Protein AF-A0A662HVB4-F1 (afdb_monomer)

pLDDT: mean 95.15, std 4.03, range [51.31, 98.75]

Radius of gyration: 21.38 Å; Cα contacts (8 Å, |Δi|>4): 394; chains: 1; bounding box: 49×46×60 Å

Nearest PDB structures (foldseek):
  6vw7-assembly1_B  TM=9.008E-01  e=6.255E-13  Cupriavidus necator
  7p5h-assembly1_b  TM=8.792E-01  e=2.943E-13  Thermotoga maritima MSB8
  6tga-assembly1_F  TM=9.123E-01  e=9.388E-13  Rhodobacter capsulatus
  7p92-assembly1_B  TM=8.777E-01  e=4.241E-12  Thermotoga maritima MSB8
  8bew-assembly1_B  TM=8.011E-01  e=2.943E-13  Thermoanaerobacter kivui

Structure (mmCIF, N/CA/C/O backbone):
data_AF-A0A662HVB4-F1
#
_entry.id   AF-A0A662HVB4-F1
#
loop_
_atom_site.group_PDB
_atom_site.id
_atom_site.type_symbol
_atom_site.label_atom_id
_atom_site.label_alt_id
_atom_site.label_comp_id
_atom_site.label_asym_id
_atom_site.label_entity_id
_atom_site.label_seq_id
_atom_site.pdbx_PDB_ins_code
_atom_site.Cartn_x
_atom_site.Cartn_y
_atom_site.Cartn_z
_atom_site.occupancy
_atom_site.B_iso_or_equiv
_atom_site.auth_seq_id
_atom_site.auth_comp_id
_atom_site.auth_asym_id
_atom_site.auth_atom_id
_atom_site.pdbx_PDB_model_num
ATOM 1 N N . MET A 1 1 ? -1.616 25.040 0.954 1.00 51.31 1 MET A N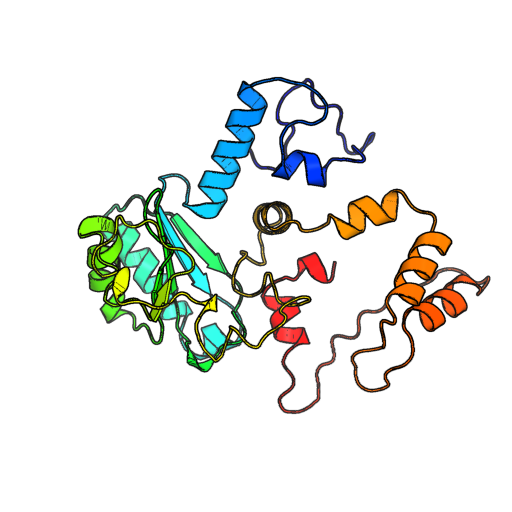 1
ATOM 2 C CA . MET A 1 1 ? -1.283 23.634 0.641 1.00 51.31 1 MET A CA 1
ATOM 3 C C . MET A 1 1 ? -0.470 23.092 1.800 1.00 51.31 1 MET A C 1
ATOM 5 O O . MET A 1 1 ? 0.424 23.795 2.259 1.00 51.31 1 MET A O 1
ATOM 9 N N . SER A 1 2 ? -0.828 21.926 2.333 1.00 83.88 2 SER A N 1
ATOM 10 C CA . SER A 1 2 ? -0.021 21.237 3.346 1.00 83.88 2 SER A CA 1
ATOM 11 C C . SER A 1 2 ? 1.260 20.700 2.705 1.00 83.88 2 SER A C 1
ATOM 13 O O . SER A 1 2 ? 1.209 20.220 1.578 1.00 83.88 2 SER A O 1
ATOM 15 N N . TRP A 1 3 ? 2.381 20.773 3.419 1.00 92.06 3 TRP A N 1
ATOM 16 C CA . TRP A 1 3 ? 3.655 20.183 3.000 1.00 92.06 3 TRP A CA 1
ATOM 17 C C . TRP A 1 3 ? 3.528 18.665 2.784 1.00 92.06 3 TRP A C 1
ATOM 19 O O . TRP A 1 3 ? 2.859 17.983 3.563 1.00 92.06 3 TRP A O 1
ATOM 29 N N . THR A 1 4 ? 4.191 18.141 1.755 1.00 93.12 4 THR A N 1
ATOM 30 C CA . THR A 1 4 ? 4.202 16.724 1.362 1.00 93.12 4 THR A CA 1
ATOM 31 C C . THR A 1 4 ? 5.621 16.158 1.370 1.00 93.12 4 THR A C 1
ATOM 33 O O . THR A 1 4 ? 6.606 16.896 1.313 1.00 93.12 4 THR A O 1
ATOM 36 N N . LEU A 1 5 ? 5.760 14.828 1.347 1.00 92.69 5 LEU A N 1
ATOM 37 C CA . LEU A 1 5 ? 7.072 14.188 1.170 1.00 92.69 5 LEU A CA 1
ATOM 38 C C . LEU A 1 5 ? 7.768 14.577 -0.145 1.00 92.69 5 LEU A C 1
ATOM 40 O O . LEU A 1 5 ? 8.994 14.450 -0.242 1.00 92.69 5 LEU A O 1
ATOM 44 N N . LEU A 1 6 ? 7.013 15.049 -1.141 1.00 91.19 6 LEU A N 1
ATOM 45 C CA . LEU A 1 6 ? 7.549 15.437 -2.442 1.00 91.19 6 LEU A CA 1
ATOM 46 C C . LEU A 1 6 ? 8.272 16.788 -2.388 1.00 91.19 6 LEU A C 1
ATOM 48 O O . LEU A 1 6 ? 9.242 17.007 -3.125 1.00 91.19 6 LEU A O 1
ATOM 52 N N . ASP A 1 7 ? 7.854 17.652 -1.465 1.00 92.12 7 ASP A N 1
ATOM 53 C CA . ASP A 1 7 ? 8.353 19.010 -1.317 1.00 92.12 7 ASP A CA 1
ATOM 54 C C . ASP A 1 7 ? 9.786 19.055 -0.773 1.00 92.12 7 ASP A C 1
ATOM 56 O O . ASP A 1 7 ? 10.320 18.128 -0.144 1.00 92.12 7 ASP A O 1
ATOM 60 N N . LYS A 1 8 ? 10.466 20.182 -0.988 1.00 92.75 8 LYS A N 1
ATOM 61 C CA . LYS A 1 8 ? 11.697 20.478 -0.247 1.00 92.75 8 LYS A CA 1
ATOM 62 C C . LYS A 1 8 ? 11.369 20.549 1.242 1.00 92.75 8 LYS A C 1
ATOM 64 O O . LYS A 1 8 ? 10.388 21.167 1.637 1.00 92.75 8 LYS A O 1
ATOM 69 N N . CYS A 1 9 ? 12.203 19.944 2.086 1.00 91.69 9 CYS A N 1
ATOM 70 C CA . CYS A 1 9 ? 12.033 20.093 3.535 1.00 91.69 9 CYS A CA 1
ATOM 71 C C . CYS A 1 9 ? 12.438 21.493 4.027 1.00 91.69 9 CYS A C 1
ATOM 73 O O . CYS A 1 9 ? 11.903 21.958 5.025 1.00 91.69 9 CYS A O 1
ATOM 75 N N . CYS A 1 10 ? 13.373 22.155 3.334 1.00 92.94 10 CYS A N 1
ATOM 76 C CA . CYS A 1 10 ? 13.826 23.522 3.596 1.00 92.94 10 CYS A CA 1
ATOM 77 C C . CYS A 1 10 ? 14.665 24.047 2.414 1.00 92.94 10 CYS A C 1
ATOM 79 O O . CYS A 1 10 ? 14.939 23.315 1.458 1.00 92.94 10 CYS A O 1
ATOM 81 N N . GLU A 1 11 ? 15.139 25.290 2.508 1.00 92.81 11 GLU A N 1
ATOM 82 C CA . GLU A 1 11 ? 15.994 25.939 1.500 1.00 92.81 11 GLU A CA 1
ATOM 83 C C . GLU A 1 11 ? 17.353 25.248 1.300 1.00 92.81 11 GLU A C 1
ATOM 85 O O . GLU A 1 11 ? 17.906 25.282 0.205 1.00 92.81 11 GLU A O 1
ATOM 90 N N . LYS A 1 12 ? 17.863 24.537 2.317 1.00 92.62 12 LYS A N 1
ATOM 91 C CA . LYS A 1 12 ? 19.113 23.757 2.222 1.00 92.62 12 LYS A CA 1
ATOM 92 C C . LYS A 1 12 ? 18.971 22.511 1.336 1.00 92.62 12 LYS A C 1
ATOM 94 O O . LYS A 1 12 ? 19.956 21.828 1.066 1.00 92.62 12 LYS A O 1
ATOM 99 N N . CYS A 1 13 ? 17.753 22.153 0.924 1.00 91.88 13 CYS A N 1
ATOM 100 C CA . CYS A 1 13 ? 17.521 21.029 0.025 1.00 91.88 13 CYS A CA 1
ATOM 101 C C . CYS A 1 13 ? 17.924 21.397 -1.411 1.00 91.88 13 CYS A C 1
ATOM 103 O O . CYS A 1 13 ? 17.294 22.236 -2.061 1.00 91.88 13 CYS A O 1
ATOM 105 N N . THR A 1 14 ? 18.952 20.715 -1.916 1.00 89.56 14 THR A N 1
ATOM 106 C CA . THR A 1 14 ? 19.546 20.965 -3.239 1.00 89.56 14 THR A CA 1
ATOM 107 C C . THR A 1 14 ? 18.751 20.380 -4.406 1.00 89.56 14 THR A C 1
ATOM 109 O O . THR A 1 14 ? 19.028 20.723 -5.550 1.00 89.56 14 THR A O 1
ATOM 112 N N . HIS A 1 15 ? 17.766 19.517 -4.139 1.00 91.25 15 HIS A N 1
ATOM 113 C CA . HIS A 1 15 ? 16.950 18.897 -5.179 1.00 91.25 15 HIS A CA 1
ATOM 114 C C . HIS A 1 15 ? 16.135 19.938 -5.955 1.00 91.25 15 HIS A C 1
ATOM 116 O O . HIS A 1 15 ? 15.385 20.703 -5.359 1.00 91.25 15 HIS A O 1
ATOM 122 N N . SER A 1 16 ? 16.195 19.915 -7.276 1.00 90.38 16 SER A N 1
ATOM 123 C CA . SER A 1 16 ? 15.226 20.582 -8.149 1.00 90.38 16 SER A CA 1
ATOM 124 C C . SER A 1 16 ? 14.927 19.703 -9.361 1.00 90.38 16 SER A C 1
ATOM 126 O O . SER A 1 16 ? 15.520 18.634 -9.512 1.00 90.38 16 SER A O 1
ATOM 128 N N . LEU A 1 17 ? 14.003 20.139 -10.219 1.00 87.88 17 LEU A N 1
ATOM 129 C CA . LEU A 1 17 ? 13.772 19.481 -11.507 1.00 87.88 17 LEU A CA 1
ATOM 130 C C . LEU A 1 17 ? 15.003 19.599 -12.419 1.00 87.88 17 LEU A C 1
ATOM 132 O O . LEU A 1 17 ? 15.369 18.622 -13.062 1.00 87.88 17 LEU A O 1
ATOM 136 N N . ASP A 1 18 ? 15.684 20.748 -12.395 1.00 91.25 18 ASP A N 1
ATOM 137 C CA . ASP A 1 18 ? 16.915 20.976 -13.168 1.00 91.25 18 ASP A CA 1
ATOM 138 C C . ASP A 1 18 ? 18.140 20.264 -12.573 1.00 91.25 18 ASP A C 1
ATOM 140 O O . ASP A 1 18 ? 19.103 19.973 -13.277 1.00 91.25 18 ASP A O 1
ATOM 144 N N . ASN A 1 19 ? 18.114 19.980 -11.268 1.00 89.06 19 ASN A N 1
ATOM 145 C CA . ASN A 1 19 ? 19.179 19.296 -10.541 1.00 89.06 19 ASN A CA 1
ATOM 146 C C . ASN A 1 19 ? 18.588 18.208 -9.621 1.00 89.06 19 ASN A C 1
ATOM 148 O O . ASN A 1 19 ? 18.480 18.394 -8.397 1.00 89.06 19 ASN A O 1
ATOM 152 N N . PRO A 1 20 ? 18.133 17.076 -10.190 1.00 89.06 20 PRO A N 1
ATOM 153 C CA . PRO A 1 20 ? 17.490 16.022 -9.422 1.00 89.06 20 PRO A CA 1
ATOM 154 C C . PRO A 1 20 ? 18.484 15.367 -8.458 1.00 89.06 20 PRO A C 1
ATOM 156 O O . PRO A 1 20 ? 19.604 15.017 -8.822 1.00 89.06 20 PRO A O 1
ATOM 159 N N . CYS A 1 21 ? 18.073 15.176 -7.202 1.00 89.75 21 CYS A N 1
ATOM 160 C CA . CYS A 1 21 ? 18.945 14.581 -6.198 1.00 89.75 21 CYS A CA 1
ATOM 161 C C . CYS A 1 21 ? 19.007 13.059 -6.418 1.00 89.75 21 CYS A C 1
ATOM 163 O O . CYS A 1 21 ? 17.953 12.416 -6.429 1.00 89.75 21 CYS A O 1
ATOM 165 N N . PRO A 1 22 ? 20.205 12.455 -6.524 1.00 87.12 22 PRO A N 1
ATOM 166 C CA . PRO A 1 22 ? 20.346 11.015 -6.748 1.00 87.12 22 PRO A CA 1
ATOM 167 C C . PRO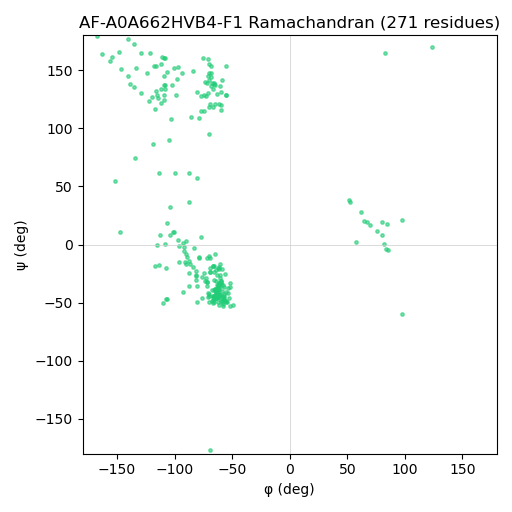 A 1 22 ? 19.807 10.166 -5.586 1.00 87.12 22 PRO A C 1
ATOM 169 O O . PRO A 1 22 ? 19.463 9.000 -5.782 1.00 87.12 22 PRO A O 1
ATOM 172 N N . ASP A 1 23 ? 19.707 10.749 -4.391 1.00 89.81 23 ASP A N 1
ATOM 173 C CA . ASP A 1 23 ? 19.216 10.094 -3.176 1.00 89.81 23 ASP A CA 1
ATOM 174 C C . ASP A 1 23 ? 17.816 10.578 -2.781 1.00 89.81 23 ASP A C 1
ATOM 176 O O . ASP A 1 23 ? 17.401 10.406 -1.637 1.00 89.81 23 ASP A O 1
ATOM 180 N N . TYR A 1 24 ? 17.073 11.189 -3.715 1.00 90.25 24 TYR A N 1
ATOM 181 C CA . TYR A 1 24 ? 15.754 11.777 -3.461 1.00 90.25 24 TYR A CA 1
ATOM 182 C C . TYR A 1 24 ? 14.814 10.816 -2.724 1.00 90.25 24 TYR A C 1
ATOM 184 O O . TYR A 1 24 ? 14.284 11.174 -1.673 1.00 90.25 24 TYR A O 1
ATOM 192 N N . ILE A 1 25 ? 14.656 9.590 -3.237 1.00 92.25 25 ILE A N 1
ATOM 193 C CA . ILE A 1 25 ? 13.752 8.583 -2.663 1.00 92.25 25 ILE A CA 1
ATOM 194 C C . ILE A 1 25 ? 14.176 8.204 -1.246 1.00 92.25 25 ILE A C 1
ATOM 196 O O . ILE A 1 25 ? 13.364 8.253 -0.326 1.00 92.25 25 ILE A O 1
ATOM 200 N N . GLU A 1 26 ? 15.455 7.890 -1.046 1.00 90.81 26 GLU A N 1
ATOM 201 C CA . GLU A 1 26 ? 15.920 7.414 0.256 1.00 90.81 26 GLU A CA 1
ATOM 202 C C . GLU A 1 26 ? 15.942 8.516 1.309 1.00 90.81 26 GLU A C 1
ATOM 204 O O . GLU A 1 26 ? 15.612 8.292 2.473 1.00 90.81 26 GLU A O 1
ATOM 209 N N . CYS A 1 27 ? 16.202 9.743 0.868 1.00 91.94 27 CYS A N 1
ATOM 210 C CA . CYS A 1 27 ? 16.021 10.933 1.668 1.00 91.94 27 CYS A CA 1
ATOM 211 C C . CYS A 1 27 ? 14.574 10.996 2.192 1.00 91.94 27 CYS A C 1
ATOM 213 O O . CYS A 1 27 ? 14.355 11.190 3.391 1.00 91.94 27 CYS A O 1
ATOM 215 N N . ARG A 1 28 ? 13.546 10.824 1.345 1.00 91.31 28 ARG A N 1
ATOM 216 C CA . ARG A 1 28 ? 12.133 11.006 1.764 1.00 91.31 28 ARG A CA 1
ATOM 217 C C . ARG A 1 28 ? 11.708 10.075 2.891 1.00 91.31 28 ARG A C 1
ATOM 219 O O . ARG A 1 28 ? 10.928 10.501 3.736 1.00 91.31 28 ARG A O 1
ATOM 226 N N . VAL A 1 29 ? 12.285 8.881 2.945 1.00 87.69 29 VAL A N 1
ATOM 227 C CA . VAL A 1 29 ? 11.945 7.869 3.948 1.00 87.69 29 VAL A CA 1
ATOM 228 C C . VAL A 1 29 ? 12.846 7.950 5.186 1.00 87.69 29 VAL A C 1
ATOM 230 O O . VAL A 1 29 ? 12.344 7.863 6.301 1.00 87.69 29 VAL A O 1
ATOM 233 N N . ASN A 1 30 ? 14.156 8.174 5.021 1.00 88.81 30 ASN A N 1
ATOM 234 C CA . ASN A 1 30 ? 15.135 8.020 6.111 1.00 88.81 30 ASN A CA 1
ATOM 235 C C . ASN A 1 30 ? 15.711 9.338 6.663 1.00 88.81 30 ASN A C 1
ATOM 237 O O . ASN A 1 30 ? 16.532 9.317 7.578 1.00 88.81 30 ASN A O 1
ATOM 241 N N . GLY A 1 31 ? 15.284 10.489 6.141 1.00 79.12 31 GLY A N 1
ATOM 242 C CA . GLY A 1 31 ? 15.651 11.813 6.656 1.00 79.12 31 GLY A CA 1
ATOM 243 C C . GLY A 1 31 ? 16.299 12.709 5.601 1.00 79.12 31 GLY A C 1
ATOM 244 O O . GLY A 1 31 ? 16.617 12.256 4.503 1.00 79.12 31 GLY A O 1
ATOM 245 N N . PRO A 1 32 ? 16.505 14.009 5.865 1.00 89.00 32 PRO A N 1
ATOM 246 C CA . PRO A 1 32 ? 17.359 14.788 4.981 1.00 89.00 32 PRO A CA 1
ATOM 247 C C . PRO A 1 32 ? 18.770 14.170 4.957 1.00 89.00 32 PRO A C 1
ATOM 249 O O . PRO A 1 32 ? 19.456 14.150 5.970 1.00 89.00 32 PRO A O 1
ATOM 252 N N . LEU A 1 33 ? 19.206 13.663 3.801 1.00 92.25 33 LEU A N 1
ATOM 253 C CA . LEU A 1 33 ? 20.561 13.108 3.622 1.00 92.25 33 LEU A CA 1
ATOM 254 C C . LEU A 1 33 ? 21.600 14.180 3.257 1.00 92.25 33 LEU A C 1
ATOM 256 O O . LEU A 1 33 ? 22.797 13.958 3.373 1.00 92.25 33 LEU A O 1
ATOM 260 N N . CYS A 1 34 ? 21.143 15.355 2.817 1.00 91.38 34 CYS A N 1
ATOM 261 C CA . CYS A 1 34 ? 22.005 16.461 2.395 1.00 91.38 34 CYS A CA 1
ATOM 262 C C . CYS A 1 34 ? 22.404 17.415 3.536 1.00 91.38 34 CYS A C 1
ATOM 264 O O . CYS A 1 34 ? 23.247 18.280 3.324 1.00 91.38 34 CYS A O 1
ATOM 266 N N . HIS A 1 35 ? 21.790 17.307 4.719 1.00 92.69 35 HIS A N 1
ATOM 267 C CA . HIS A 1 35 ? 22.070 18.156 5.883 1.00 92.69 35 HIS A CA 1
ATOM 268 C C . HIS A 1 35 ? 21.518 17.537 7.178 1.00 92.69 35 HIS A C 1
ATOM 270 O O . HIS A 1 35 ? 20.625 16.698 7.136 1.00 92.69 35 HIS A O 1
ATOM 276 N N . SER A 1 36 ? 21.978 18.022 8.335 1.00 92.19 36 SER A N 1
ATOM 277 C CA . SER A 1 36 ? 21.647 17.470 9.666 1.00 92.19 36 SER A CA 1
ATOM 278 C C . SER A 1 36 ? 20.628 18.301 10.464 1.00 92.19 36 SER A C 1
ATOM 280 O O . SER A 1 36 ? 20.713 18.384 11.682 1.00 92.19 36 SER A O 1
ATOM 282 N N . ASP A 1 37 ? 19.688 18.962 9.792 1.00 93.69 37 ASP A N 1
ATOM 283 C CA . ASP A 1 37 ? 18.705 19.851 10.429 1.00 93.69 37 ASP A CA 1
ATOM 284 C C . ASP A 1 37 ? 17.595 19.039 11.116 1.00 93.69 37 ASP A C 1
ATOM 286 O O . ASP A 1 37 ? 16.822 18.339 10.453 1.00 93.69 37 ASP A O 1
ATOM 290 N N . GLU A 1 38 ? 17.513 19.132 12.444 1.00 94.06 38 GLU A N 1
ATOM 291 C CA . GLU A 1 38 ? 16.545 18.371 13.244 1.00 94.06 38 GLU A CA 1
ATOM 292 C C . GLU A 1 38 ? 15.095 18.718 12.899 1.00 94.06 38 GLU A C 1
ATOM 294 O O . GLU A 1 38 ? 14.260 17.819 12.811 1.00 94.06 38 GLU A O 1
ATOM 299 N N . LYS A 1 39 ? 14.795 19.978 12.553 1.00 94.31 39 LYS A N 1
ATOM 300 C CA . LYS A 1 39 ? 13.431 20.366 12.153 1.00 94.31 39 LYS A CA 1
ATOM 301 C C . LYS A 1 39 ? 12.991 19.629 10.892 1.00 94.31 39 LYS A C 1
ATOM 303 O O . LYS A 1 39 ? 11.833 19.246 10.760 1.00 94.31 39 LYS A O 1
ATOM 308 N N . CYS A 1 40 ? 13.915 19.392 9.960 1.00 93.94 40 CYS A N 1
ATOM 309 C CA . CYS A 1 40 ? 13.628 18.650 8.733 1.00 93.94 40 CYS A CA 1
ATOM 310 C C . CYS A 1 40 ? 13.432 17.148 8.987 1.00 93.94 40 CYS A C 1
ATOM 312 O O . CYS A 1 40 ? 12.645 16.512 8.280 1.00 93.94 40 CYS A O 1
ATOM 314 N N . LYS A 1 41 ? 14.133 16.577 9.975 1.00 93.56 41 LYS A N 1
ATOM 315 C CA . LYS A 1 41 ? 13.925 15.188 10.416 1.00 93.56 41 LYS A CA 1
ATOM 316 C C . LYS A 1 41 ? 12.555 15.030 11.069 1.00 93.56 41 LYS A C 1
ATOM 318 O O . LYS A 1 41 ? 11.800 14.139 10.683 1.00 93.56 41 LYS A O 1
ATOM 323 N N . GLU A 1 42 ? 12.212 15.927 11.988 1.00 94.06 42 GLU A N 1
ATOM 324 C CA . GLU A 1 42 ? 10.910 15.952 12.658 1.00 94.06 42 GLU A CA 1
ATOM 325 C C . GLU A 1 42 ? 9.760 16.155 11.669 1.00 94.06 42 GLU A C 1
ATOM 327 O O . GLU A 1 42 ? 8.773 15.428 11.738 1.00 94.06 42 GLU A O 1
ATOM 332 N N . LEU A 1 43 ? 9.907 17.066 10.701 1.00 94.12 43 LEU A N 1
ATOM 333 C CA . LEU A 1 43 ? 8.906 17.313 9.659 1.00 94.12 43 LEU A CA 1
ATOM 334 C C . LEU A 1 43 ? 8.584 16.044 8.853 1.00 94.12 43 LEU A C 1
ATOM 336 O O . LEU A 1 43 ? 7.416 15.698 8.677 1.00 94.12 43 LEU A O 1
ATOM 340 N N . ARG A 1 44 ? 9.613 15.312 8.403 1.00 93.25 44 ARG A N 1
ATOM 341 C CA . ARG A 1 44 ? 9.436 14.048 7.664 1.00 93.25 44 ARG A CA 1
ATOM 342 C C . ARG A 1 44 ? 8.825 12.966 8.537 1.00 93.25 44 ARG A C 1
ATOM 344 O O . ARG A 1 44 ? 7.882 12.311 8.107 1.00 93.25 44 ARG A O 1
ATOM 351 N N . LYS A 1 45 ? 9.334 12.803 9.762 1.00 93.88 45 LYS A N 1
ATOM 352 C CA . LYS A 1 45 ? 8.796 11.838 10.725 1.00 93.88 45 LYS A CA 1
ATOM 353 C C . LYS A 1 45 ? 7.314 12.099 10.979 1.00 93.88 45 LYS A C 1
ATOM 355 O O . LYS A 1 45 ? 6.519 11.171 10.889 1.00 93.88 45 LYS A O 1
ATOM 360 N N . LYS A 1 46 ? 6.940 13.358 11.223 1.00 94.44 46 LYS A N 1
ATOM 361 C CA . LYS A 1 46 ? 5.547 13.765 11.407 1.00 94.44 46 LYS A CA 1
ATOM 362 C C . LYS A 1 46 ? 4.706 13.398 10.187 1.00 94.44 46 LYS A C 1
ATOM 364 O O . LYS A 1 46 ? 3.670 12.773 10.349 1.00 94.44 46 LYS A O 1
ATOM 369 N N . ARG A 1 47 ? 5.162 13.708 8.971 1.00 95.19 47 ARG A N 1
ATOM 370 C CA . ARG A 1 47 ? 4.409 13.372 7.755 1.00 95.19 47 ARG A CA 1
ATOM 371 C C . ARG A 1 47 ? 4.251 11.867 7.540 1.00 95.19 47 ARG A C 1
ATOM 373 O O . ARG A 1 47 ? 3.186 11.429 7.126 1.00 95.19 47 ARG A O 1
ATOM 380 N N . LEU A 1 48 ? 5.277 11.072 7.843 1.00 95.06 48 LEU A N 1
ATOM 381 C CA . LEU A 1 48 ? 5.184 9.609 7.812 1.00 95.06 48 LEU A CA 1
ATOM 382 C C . LEU A 1 48 ? 4.176 9.089 8.851 1.00 95.06 48 LEU A C 1
ATOM 384 O O . LEU A 1 48 ? 3.388 8.199 8.539 1.00 95.06 48 LEU A O 1
ATOM 388 N N . GLU A 1 49 ? 4.145 9.680 10.051 1.00 95.19 49 GLU A N 1
ATOM 389 C CA . GLU A 1 49 ? 3.113 9.392 11.056 1.00 95.19 49 GLU A CA 1
ATOM 390 C C . GLU A 1 49 ? 1.711 9.790 10.561 1.00 95.19 49 GLU A C 1
ATOM 392 O O . GLU A 1 49 ? 0.779 9.013 10.732 1.00 95.19 49 GLU A O 1
ATOM 397 N N . GLU A 1 50 ? 1.547 10.940 9.898 1.00 95.62 50 GLU A N 1
ATOM 398 C CA . GLU A 1 50 ? 0.267 11.375 9.310 1.00 95.62 50 GLU A CA 1
ATOM 399 C C . GLU A 1 50 ? -0.195 10.444 8.176 1.00 95.62 50 GLU A C 1
ATOM 401 O O . GLU A 1 50 ? -1.380 10.133 8.063 1.00 95.62 50 GLU A O 1
ATOM 406 N N . ILE A 1 51 ? 0.731 9.951 7.348 1.00 95.44 51 ILE A N 1
ATOM 407 C CA . ILE A 1 51 ? 0.442 8.941 6.323 1.00 95.44 51 ILE A CA 1
ATOM 408 C C . ILE A 1 51 ? -0.062 7.649 6.977 1.00 95.44 51 ILE A C 1
ATOM 410 O O . ILE A 1 51 ? -1.035 7.054 6.508 1.00 95.44 51 ILE A O 1
ATOM 414 N N . GLN A 1 52 ? 0.569 7.216 8.068 1.00 94.62 52 GLN A N 1
ATOM 415 C CA . GLN A 1 52 ? 0.219 5.963 8.730 1.00 94.62 52 GLN A CA 1
ATOM 416 C C . GLN A 1 52 ? -1.071 6.062 9.558 1.00 94.62 52 GLN A C 1
ATOM 418 O O . GLN A 1 52 ? -1.927 5.184 9.464 1.00 94.62 52 GLN A O 1
ATOM 423 N N . TYR A 1 53 ? -1.214 7.116 10.359 1.00 96.38 53 TYR A N 1
ATOM 424 C CA . TYR A 1 53 ? -2.244 7.242 11.394 1.00 96.38 53 TYR A CA 1
ATOM 425 C C . TYR A 1 53 ? -3.241 8.370 11.136 1.00 96.38 53 TYR A C 1
ATOM 427 O O . TYR A 1 53 ? -4.152 8.541 11.932 1.00 96.38 53 TYR A O 1
ATOM 435 N N . GLY A 1 54 ? -3.119 9.128 10.047 1.00 95.69 54 GLY A N 1
ATOM 436 C CA . GLY A 1 54 ? -3.961 10.29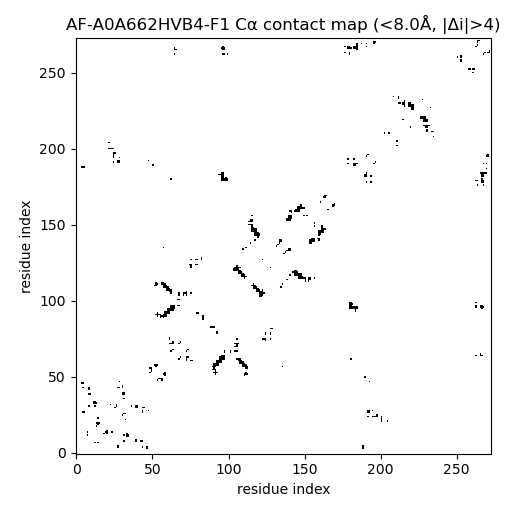8 9.791 1.00 95.69 54 GLY A CA 1
ATOM 437 C C . GLY A 1 54 ? -3.462 11.554 10.508 1.00 95.69 54 GLY A C 1
ATOM 438 O O . GLY A 1 54 ? -2.640 11.486 11.422 1.00 95.69 54 GLY A O 1
ATOM 439 N N . ALA A 1 55 ? -3.969 12.719 10.094 1.00 93.19 55 ALA A N 1
ATOM 440 C CA . ALA A 1 55 ? -3.499 14.023 10.583 1.00 93.19 55 ALA A CA 1
ATOM 441 C C . ALA A 1 55 ? -3.687 14.211 12.100 1.00 93.19 55 ALA A C 1
ATOM 443 O O . ALA A 1 55 ? -2.857 14.824 12.765 1.00 93.19 55 ALA A O 1
ATOM 444 N N . GLU A 1 56 ? -4.755 13.625 12.637 1.00 94.81 56 GLU A N 1
ATOM 445 C CA . GLU A 1 56 ? -5.149 13.700 14.049 1.00 94.81 56 GLU A CA 1
ATOM 446 C C . GLU A 1 56 ? -4.771 12.419 14.821 1.00 94.81 56 GLU A C 1
ATOM 448 O O . GLU A 1 56 ? -5.203 12.200 15.948 1.00 94.81 56 GLU A O 1
ATOM 453 N N . GLY A 1 57 ? -3.968 11.535 14.214 1.00 96.75 57 GLY A N 1
ATOM 454 C CA . GLY A 1 57 ? -3.539 10.279 14.833 1.00 96.75 57 GLY A CA 1
ATOM 455 C C . GLY A 1 57 ? -4.606 9.180 14.878 1.00 96.75 57 GLY A C 1
ATOM 456 O O . GLY A 1 57 ? -4.378 8.174 15.552 1.00 96.75 57 GLY A O 1
ATOM 457 N N . ALA A 1 58 ? -5.722 9.350 14.16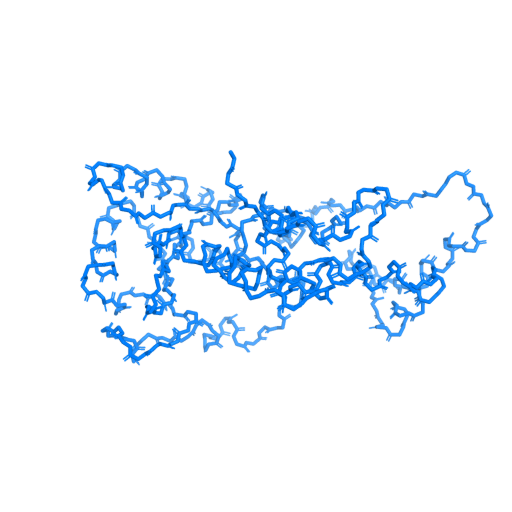2 1.00 98.12 58 ALA A N 1
ATOM 458 C CA . ALA A 1 58 ? -6.727 8.330 13.874 1.00 98.12 58 ALA A CA 1
ATOM 459 C C . ALA A 1 58 ? -7.039 8.267 12.365 1.00 98.12 58 ALA A C 1
ATOM 461 O O . ALA A 1 58 ? -7.328 9.293 11.737 1.00 98.12 58 ALA A O 1
ATOM 462 N N . LYS A 1 59 ? -7.008 7.061 11.782 1.00 98.50 59 LYS A N 1
ATOM 463 C CA . LYS A 1 59 ? -7.251 6.804 10.3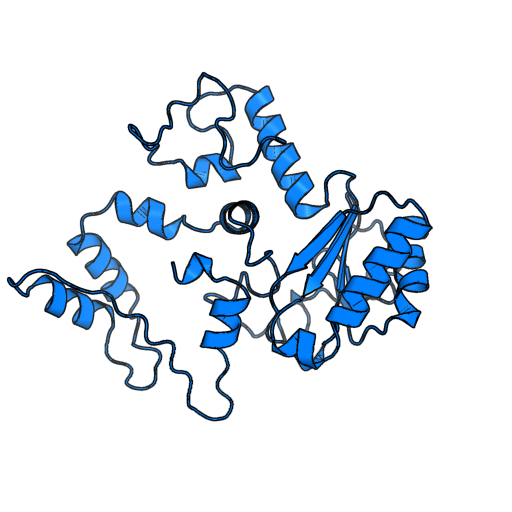56 1.00 98.50 59 LYS A CA 1
ATOM 464 C C . LYS A 1 59 ? -8.095 5.552 10.149 1.00 98.50 59 LYS A C 1
ATOM 466 O O . LYS A 1 59 ? -7.872 4.520 10.782 1.00 98.50 59 LYS A O 1
ATOM 471 N N . ILE A 1 60 ? -9.031 5.653 9.216 1.00 98.69 60 ILE A N 1
ATOM 472 C CA . ILE A 1 60 ? -9.813 4.547 8.680 1.00 98.69 60 ILE A CA 1
ATOM 473 C C . ILE A 1 60 ? -9.474 4.407 7.196 1.00 98.69 60 ILE A C 1
ATOM 475 O O . ILE A 1 60 ? -9.438 5.394 6.454 1.00 98.69 60 ILE A O 1
ATOM 479 N N . LYS A 1 61 ? -9.197 3.178 6.766 1.00 98.25 61 LYS A N 1
ATOM 480 C CA . LYS A 1 61 ? -8.828 2.843 5.392 1.00 98.25 61 LYS A CA 1
ATOM 481 C C . LYS A 1 61 ? -9.814 1.823 4.831 1.00 98.25 61 LYS A C 1
ATOM 483 O O . LYS A 1 61 ? -10.000 0.764 5.431 1.00 98.25 61 LYS A O 1
ATOM 488 N N . ILE A 1 62 ? -10.447 2.155 3.707 1.00 98.19 62 ILE A N 1
ATOM 489 C CA . ILE A 1 62 ? -11.415 1.297 3.013 1.00 98.19 62 ILE A CA 1
ATOM 490 C C . ILE A 1 62 ? -10.829 0.902 1.647 1.00 98.19 62 ILE A C 1
ATOM 492 O O . ILE A 1 62 ? -10.450 1.784 0.876 1.00 98.19 62 ILE A O 1
ATOM 496 N N . PRO A 1 63 ? -10.740 -0.391 1.303 1.00 97.31 63 PRO A N 1
ATOM 497 C CA . PRO A 1 63 ? -10.286 -0.814 -0.011 1.00 97.31 63 PRO A CA 1
ATOM 498 C C . PRO A 1 63 ? -11.321 -0.450 -1.080 1.00 97.31 63 PRO A C 1
ATOM 500 O O . PRO A 1 63 ? -12.448 -0.942 -1.041 1.00 97.31 63 PRO A O 1
ATOM 503 N N . LEU A 1 64 ? -10.937 0.355 -2.070 1.00 96.81 64 LEU A N 1
ATOM 504 C CA . LEU A 1 64 ? -11.772 0.680 -3.230 1.00 96.81 64 LEU A CA 1
ATOM 505 C C . LEU A 1 64 ? -11.067 0.199 -4.503 1.00 96.81 64 LEU A C 1
ATOM 507 O O . LEU A 1 64 ? -10.304 0.914 -5.144 1.00 96.81 64 LEU A O 1
ATOM 511 N N . SER A 1 65 ? -11.295 -1.063 -4.842 1.00 96.06 65 SER A N 1
ATOM 512 C CA . SER A 1 65 ? -10.868 -1.713 -6.083 1.00 96.06 65 SER A CA 1
ATOM 513 C C . SER A 1 65 ? -12.085 -2.393 -6.706 1.00 96.06 65 SER A C 1
ATOM 515 O O . SER A 1 65 ? -13.092 -2.587 -6.029 1.00 96.06 65 SER A O 1
ATOM 517 N N . SER A 1 66 ? -12.035 -2.788 -7.976 1.00 96.38 66 SER A N 1
ATOM 518 C CA . SER A 1 66 ? -13.233 -3.292 -8.666 1.00 96.38 66 SER A CA 1
ATOM 519 C C . SER A 1 66 ? -13.875 -4.506 -7.973 1.00 96.38 66 SER A C 1
ATOM 521 O O . SER A 1 66 ? -15.100 -4.592 -7.917 1.00 96.38 66 SER A O 1
ATOM 523 N N . CYS A 1 67 ? -13.083 -5.399 -7.364 1.00 95.31 67 CYS A N 1
ATOM 524 C CA . CYS A 1 67 ? -13.610 -6.527 -6.582 1.00 95.31 67 CYS A CA 1
ATOM 525 C C . CYS A 1 67 ? -14.253 -6.097 -5.255 1.00 95.31 67 CYS A C 1
ATOM 527 O O . CYS A 1 67 ? -15.333 -6.579 -4.922 1.00 95.31 67 CYS A O 1
ATOM 529 N N . THR A 1 68 ? -13.657 -5.151 -4.527 1.00 96.25 68 THR A N 1
ATOM 530 C CA . THR A 1 68 ? -14.224 -4.687 -3.253 1.00 96.25 68 THR A CA 1
ATOM 531 C C . THR A 1 68 ? -15.479 -3.842 -3.478 1.00 96.25 68 THR A C 1
ATOM 533 O O . THR A 1 68 ? -16.446 -3.959 -2.725 1.00 96.25 68 THR A O 1
ATOM 536 N N . LEU A 1 69 ? -15.508 -3.047 -4.553 1.00 97.12 69 LEU A N 1
ATOM 537 C CA . LEU A 1 69 ? -16.689 -2.312 -5.005 1.00 97.12 69 LEU A CA 1
ATOM 538 C C . LEU A 1 69 ? -17.834 -3.271 -5.345 1.00 97.12 69 LEU A C 1
ATOM 540 O O . LEU A 1 69 ? -18.949 -3.069 -4.869 1.00 97.12 69 LEU A O 1
ATOM 544 N N . ALA A 1 70 ? -17.552 -4.354 -6.077 1.00 96.44 70 ALA A N 1
ATOM 545 C CA . ALA A 1 70 ? -18.543 -5.387 -6.386 1.00 96.44 70 ALA A CA 1
ATOM 546 C C . ALA A 1 70 ? -19.124 -6.055 -5.124 1.00 96.44 70 ALA A C 1
ATOM 548 O O . ALA A 1 70 ? -20.298 -6.423 -5.106 1.00 96.44 70 ALA A O 1
ATOM 549 N N . SER A 1 71 ? -18.330 -6.156 -4.055 1.00 95.62 71 SER A N 1
ATOM 550 C CA . SER A 1 71 ? -18.755 -6.670 -2.744 1.00 95.62 71 SER A CA 1
ATOM 551 C C . SER A 1 71 ? -19.446 -5.621 -1.855 1.00 95.62 71 SER A C 1
ATOM 553 O O . SER A 1 71 ? -19.908 -5.953 -0.764 1.00 95.62 71 SER A O 1
ATOM 555 N N . GLY A 1 72 ? -19.554 -4.363 -2.299 1.00 96.44 72 GLY A N 1
ATOM 556 C CA . GLY A 1 72 ? -20.271 -3.294 -1.599 1.00 96.44 72 GLY A CA 1
ATOM 557 C C . GLY A 1 72 ? -19.407 -2.360 -0.743 1.00 96.44 72 GLY A C 1
ATOM 558 O O . GLY A 1 72 ? -19.947 -1.700 0.145 1.00 96.44 72 GLY A O 1
ATOM 559 N N . ALA A 1 73 ? -18.094 -2.271 -0.988 1.00 97.25 73 ALA A N 1
ATOM 560 C CA . ALA A 1 73 ? -17.193 -1.384 -0.240 1.00 97.25 73 ALA A CA 1
ATOM 561 C C . ALA A 1 73 ? -17.553 0.112 -0.343 1.00 97.25 73 ALA A C 1
ATOM 563 O O . ALA A 1 73 ? -17.289 0.861 0.594 1.00 97.25 73 ALA A O 1
ATOM 564 N N . GLU A 1 74 ? -18.210 0.547 -1.422 1.00 97.81 74 GLU A N 1
ATOM 565 C CA . GLU A 1 74 ? -18.701 1.928 -1.561 1.00 97.81 74 GLU A CA 1
ATOM 566 C C . GLU A 1 74 ? -19.727 2.282 -0.472 1.00 97.81 74 GLU A C 1
ATOM 568 O O . GLU A 1 74 ? -19.616 3.315 0.182 1.00 97.81 74 GLU A O 1
ATOM 573 N N . ASN A 1 75 ? -20.651 1.365 -0.164 1.00 98.19 75 ASN A N 1
ATOM 574 C CA . ASN A 1 75 ? -21.621 1.556 0.920 1.00 98.19 75 ASN A CA 1
ATOM 575 C C . ASN A 1 75 ? -20.941 1.648 2.294 1.00 98.19 75 ASN A C 1
ATOM 577 O O . ASN A 1 75 ? -21.447 2.309 3.198 1.00 98.19 75 ASN A O 1
ATOM 581 N N . ILE A 1 76 ? -19.808 0.961 2.467 1.00 98.44 76 ILE A N 1
ATOM 582 C CA . ILE A 1 76 ? -18.997 1.040 3.686 1.00 98.44 76 ILE A CA 1
ATOM 583 C C . ILE A 1 76 ? -18.301 2.395 3.772 1.00 98.44 76 ILE A C 1
ATOM 585 O O . ILE A 1 76 ? -18.327 3.017 4.831 1.00 98.44 76 ILE A O 1
ATOM 589 N N . TYR A 1 77 ? -17.717 2.862 2.668 1.00 98.56 77 TYR A N 1
ATOM 590 C CA . TYR A 1 77 ? -17.066 4.165 2.594 1.00 98.56 77 TYR A CA 1
ATOM 591 C C . TYR A 1 77 ? -18.035 5.301 2.950 1.00 98.56 77 TYR A C 1
ATOM 593 O O . TYR A 1 77 ? -17.741 6.083 3.856 1.00 98.56 77 TYR A O 1
ATOM 601 N N . GLU A 1 78 ? -19.213 5.341 2.321 1.00 98.56 78 GLU A N 1
ATOM 602 C CA . GLU A 1 78 ? -20.224 6.367 2.608 1.00 98.56 78 GLU A CA 1
ATOM 603 C C . GLU A 1 78 ? -20.743 6.269 4.049 1.00 98.56 78 GLU A C 1
ATOM 605 O O . GLU A 1 78 ? -20.813 7.278 4.745 1.00 98.56 78 GLU A O 1
ATOM 610 N N . ALA A 1 79 ? -20.993 5.061 4.571 1.00 98.62 79 ALA A N 1
ATOM 611 C CA . ALA A 1 79 ? -21.427 4.894 5.960 1.00 98.62 79 ALA A CA 1
ATOM 612 C C . ALA A 1 79 ? -20.384 5.381 6.984 1.00 98.62 79 ALA A C 1
ATOM 614 O O . ALA A 1 79 ? -20.747 5.950 8.016 1.00 98.62 79 ALA A O 1
ATOM 615 N N . VAL A 1 80 ? -19.091 5.164 6.719 1.00 98.69 80 VAL A N 1
ATOM 616 C CA . VAL A 1 80 ? -17.996 5.689 7.552 1.00 98.69 80 VAL A CA 1
ATOM 617 C C . VAL A 1 80 ? -17.948 7.205 7.476 1.00 98.69 80 VAL A C 1
ATOM 619 O O . VAL A 1 80 ? -17.878 7.858 8.517 1.00 98.69 80 VAL A O 1
ATOM 622 N N . LYS A 1 81 ? -17.998 7.759 6.264 1.00 98.56 81 LYS A N 1
ATOM 623 C CA . LYS A 1 81 ? -17.969 9.201 6.029 1.00 98.56 81 LYS A CA 1
ATOM 624 C C . LYS A 1 81 ? -19.120 9.907 6.737 1.00 98.56 81 LYS A C 1
ATOM 626 O O . LYS A 1 81 ? -18.864 10.782 7.563 1.00 98.56 81 LYS A O 1
ATOM 631 N N . ASP A 1 82 ? -20.348 9.449 6.520 1.00 98.50 82 ASP A N 1
ATOM 632 C CA . ASP A 1 82 ? -21.544 9.990 7.163 1.00 98.50 82 ASP A CA 1
ATOM 633 C C . ASP A 1 82 ? -21.441 9.932 8.689 1.00 98.50 82 ASP A C 1
ATOM 635 O O . ASP A 1 82 ? -21.767 10.897 9.382 1.00 98.50 82 ASP A O 1
ATOM 639 N N . TYR A 1 83 ? -20.973 8.807 9.239 1.00 98.56 83 TYR A N 1
ATOM 640 C CA . TYR A 1 83 ? -20.846 8.651 10.685 1.00 98.56 83 TYR A CA 1
ATOM 641 C C . TYR A 1 83 ? -19.786 9.584 11.281 1.00 98.56 83 TYR A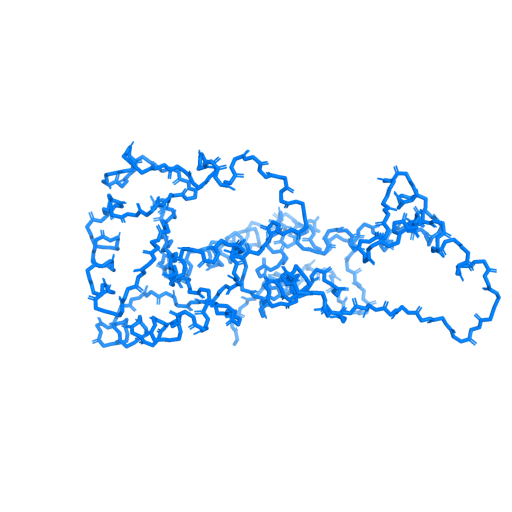 C 1
ATOM 643 O O . TYR A 1 83 ? -20.034 10.209 12.315 1.00 98.56 83 TYR A O 1
ATOM 651 N N . VAL A 1 84 ? -18.617 9.694 10.645 1.00 98.31 84 VAL A N 1
ATOM 652 C CA . VAL A 1 84 ? -17.523 10.572 11.087 1.00 98.31 84 VAL A CA 1
ATOM 653 C C . VAL A 1 84 ? -17.949 12.038 11.026 1.00 98.31 84 VAL A C 1
ATOM 655 O O . VAL A 1 84 ? -17.762 12.760 12.007 1.00 98.31 84 VAL A O 1
ATOM 658 N N . GLU A 1 85 ? -18.574 12.468 9.927 1.00 97.94 85 GLU A N 1
ATOM 659 C CA . GLU A 1 85 ? -19.036 13.847 9.741 1.00 97.94 85 GLU A CA 1
ATOM 660 C C . GLU A 1 85 ? -20.161 14.206 10.720 1.00 97.94 85 GLU A C 1
ATOM 662 O O . GLU A 1 85 ? -20.064 15.206 11.436 1.00 97.94 85 GLU A O 1
ATOM 667 N N . LYS A 1 86 ? -21.196 13.362 10.829 1.00 98.12 86 LYS A N 1
ATOM 668 C CA . LYS A 1 86 ? -22.359 13.605 11.698 1.00 98.12 86 LYS A CA 1
ATOM 669 C C . LYS A 1 86 ? -21.994 13.711 13.178 1.00 98.12 86 LYS A C 1
ATOM 671 O O . LYS A 1 86 ? -22.644 14.452 13.912 1.00 98.12 86 LYS A O 1
ATOM 676 N N . ASN A 1 87 ? -20.980 12.969 13.617 1.00 97.94 87 ASN A N 1
ATOM 677 C CA . ASN A 1 87 ? -20.520 12.974 15.006 1.00 97.94 87 ASN A CA 1
ATOM 678 C C . ASN A 1 87 ? -19.310 13.900 15.233 1.00 97.94 87 ASN A C 1
ATOM 680 O O . ASN A 1 87 ? -18.782 13.948 16.341 1.00 97.94 87 ASN A O 1
ATOM 684 N N . GLY A 1 88 ? -18.857 14.638 14.209 1.00 97.25 88 GLY A N 1
ATOM 685 C CA . GLY A 1 88 ? -17.733 15.572 14.320 1.00 97.25 88 GLY A CA 1
ATOM 686 C C . GLY A 1 88 ? -16.405 14.912 14.707 1.00 97.25 88 GLY A C 1
ATOM 687 O O . GLY A 1 88 ? -15.559 15.558 15.333 1.00 97.25 88 GLY A O 1
ATOM 688 N N . LEU A 1 89 ? -16.220 13.632 14.366 1.00 97.88 89 LEU A N 1
ATOM 689 C CA . LEU A 1 89 ? -15.052 12.853 14.772 1.00 97.88 89 LEU A CA 1
ATOM 690 C C . LEU A 1 89 ? -13.801 13.311 14.016 1.00 97.88 89 LEU A C 1
ATOM 692 O O . LEU A 1 89 ? -13.815 13.550 12.809 1.00 97.88 89 LEU A O 1
ATOM 696 N N . LYS A 1 90 ? -12.677 13.397 14.727 1.00 97.31 90 LYS A N 1
ATOM 697 C CA . LYS A 1 90 ? -11.371 13.768 14.168 1.00 97.31 90 LYS A CA 1
ATOM 698 C C . LYS A 1 90 ? -10.636 12.537 13.637 1.00 97.31 90 LYS A C 1
ATOM 700 O O . LYS A 1 90 ? -9.576 12.172 14.128 1.00 97.31 90 LYS A O 1
ATOM 705 N N . ILE A 1 91 ? -11.235 11.876 12.648 1.00 98.31 91 ILE A N 1
ATOM 706 C CA . ILE A 1 91 ? -10.714 10.645 12.045 1.00 98.31 91 ILE A CA 1
ATOM 707 C C . ILE A 1 91 ? -10.466 10.887 10.557 1.00 98.31 91 ILE A C 1
ATOM 709 O O . ILE A 1 91 ? -11.354 11.323 9.830 1.00 98.31 91 ILE A O 1
ATOM 713 N N . SER A 1 92 ? -9.251 10.599 10.091 1.00 97.94 92 SER A N 1
ATOM 714 C CA . SER A 1 92 ? -8.920 10.664 8.665 1.00 97.94 92 SER A CA 1
ATOM 715 C C . SER A 1 92 ? -9.522 9.469 7.931 1.00 97.94 92 SER A C 1
ATOM 717 O O . SER A 1 92 ? -9.291 8.327 8.321 1.00 97.94 92 SER A O 1
ATOM 719 N N . ILE A 1 93 ? -10.246 9.712 6.843 1.00 98.12 93 ILE A N 1
ATOM 720 C CA . ILE A 1 93 ? -10.766 8.656 5.969 1.00 98.12 93 ILE A CA 1
ATOM 721 C C . ILE A 1 93 ? -9.874 8.583 4.734 1.00 98.12 93 ILE A C 1
ATOM 723 O O . ILE A 1 93 ? -9.447 9.601 4.194 1.00 98.12 93 ILE A O 1
ATOM 727 N N . SER A 1 94 ? -9.545 7.370 4.314 1.00 97.06 94 SER A N 1
ATOM 728 C CA . SER A 1 94 ? -8.672 7.117 3.171 1.00 97.06 94 SER A CA 1
ATOM 729 C C . SER A 1 94 ? -9.059 5.826 2.474 1.00 97.06 94 SER A C 1
ATOM 731 O O . SER A 1 94 ? -9.779 4.995 3.034 1.00 97.06 94 SER A O 1
ATOM 733 N N . ILE A 1 95 ? -8.540 5.651 1.266 1.00 97.62 95 ILE A N 1
ATOM 734 C CA . ILE A 1 95 ? -8.747 4.443 0.480 1.00 97.62 95 ILE A CA 1
ATOM 735 C C . ILE A 1 95 ? -7.461 3.623 0.398 1.00 97.62 95 ILE A C 1
ATOM 737 O O . ILE A 1 95 ? -6.362 4.144 0.600 1.00 97.62 95 ILE A O 1
ATOM 741 N N . SER A 1 96 ? -7.592 2.343 0.076 1.00 96.62 96 SER A N 1
ATOM 742 C CA . SER A 1 96 ? -6.479 1.489 -0.341 1.00 96.62 96 SER A CA 1
ATOM 743 C C . SER A 1 96 ? -6.850 0.654 -1.556 1.00 96.62 96 SER A C 1
ATOM 745 O O . SER A 1 96 ? -8.014 0.578 -1.945 1.00 96.62 96 SER A O 1
ATOM 747 N N . GLY A 1 97 ? -5.861 -0.037 -2.117 1.00 94.88 97 GLY A N 1
ATOM 748 C CA . GLY A 1 97 ? -6.129 -1.167 -3.001 1.00 94.88 97 GLY A CA 1
ATOM 749 C C . GLY A 1 97 ? -6.711 -2.382 -2.264 1.00 94.88 97 GLY A C 1
A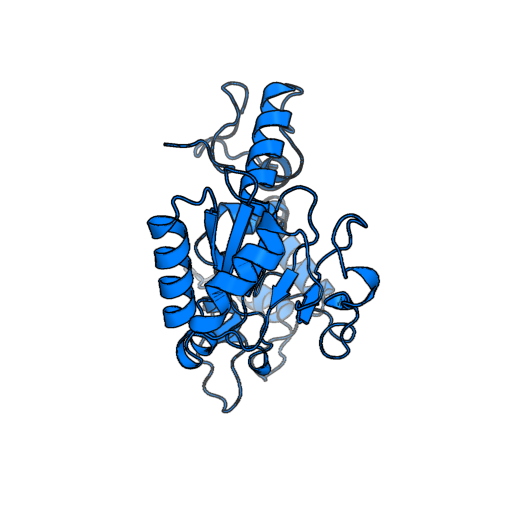TOM 750 O O . GLY A 1 97 ? -6.901 -2.360 -1.044 1.00 94.88 97 GLY A O 1
ATOM 751 N N . CYS A 1 98 ? -6.921 -3.477 -2.991 1.00 93.88 98 CYS A N 1
ATOM 752 C CA . CYS A 1 98 ? -7.320 -4.770 -2.436 1.00 93.88 98 CYS A CA 1
ATOM 753 C C . CYS A 1 98 ? -6.105 -5.584 -1.944 1.00 93.88 98 CYS A C 1
ATOM 755 O O . CYS A 1 98 ? -5.011 -5.508 -2.505 1.00 93.88 98 CYS A O 1
ATOM 757 N N . PHE A 1 99 ? -6.290 -6.421 -0.916 1.00 89.56 99 PHE A N 1
ATOM 758 C CA . PHE A 1 99 ? -5.275 -7.393 -0.484 1.00 89.56 99 PHE A CA 1
ATOM 759 C C . PHE A 1 99 ? -5.045 -8.540 -1.483 1.00 89.56 99 PHE A C 1
ATOM 761 O O . PHE A 1 99 ? -3.973 -9.157 -1.461 1.00 89.56 99 PHE A O 1
ATOM 768 N N . GLY A 1 100 ? -6.035 -8.829 -2.332 1.00 90.56 100 GLY A N 1
ATOM 769 C CA . GLY A 1 100 ? -6.153 -10.082 -3.083 1.00 90.56 100 GLY A CA 1
ATOM 770 C C . GLY A 1 100 ? -6.721 -11.234 -2.242 1.00 90.56 100 GLY A C 1
ATOM 771 O O . GLY A 1 100 ? -6.501 -12.395 -2.575 1.00 90.56 100 GLY A O 1
ATOM 772 N N . LEU A 1 101 ? -7.394 -10.917 -1.128 1.00 90.38 101 LEU A N 1
ATOM 773 C CA . LEU A 1 101 ? -8.117 -11.859 -0.270 1.00 90.38 101 LEU A CA 1
ATOM 774 C C . LEU A 1 101 ? -9.616 -11.560 -0.337 1.00 90.38 101 LEU A C 1
ATOM 776 O O . LEU A 1 101 ? -10.231 -11.215 0.667 1.00 90.38 101 LEU A O 1
ATOM 780 N N . ASP A 1 102 ? -10.188 -11.681 -1.530 1.00 92.56 102 ASP A N 1
ATOM 781 C CA . ASP A 1 102 ? -11.541 -11.195 -1.834 1.00 92.56 102 ASP A CA 1
ATOM 782 C C . ASP A 1 102 ? -12.643 -11.853 -0.964 1.00 92.56 102 ASP A C 1
ATOM 784 O O . ASP A 1 102 ? -13.729 -11.309 -0.808 1.00 92.56 102 ASP A O 1
ATOM 788 N N . PHE A 1 103 ? -12.364 -12.985 -0.303 1.00 93.25 103 PHE A N 1
ATOM 789 C CA . PHE A 1 103 ? -13.277 -13.598 0.678 1.00 93.25 103 PHE A CA 1
ATOM 790 C C . PHE A 1 103 ? -13.431 -12.799 1.990 1.00 93.25 103 PHE A C 1
ATOM 792 O O . PHE A 1 103 ? -14.284 -13.134 2.811 1.00 93.25 103 PHE A O 1
ATOM 799 N N . LEU A 1 104 ? -12.582 -11.794 2.230 1.00 93.88 104 LEU A N 1
ATOM 800 C CA . LEU A 1 104 ? -12.690 -10.877 3.370 1.00 93.88 104 LEU A CA 1
ATOM 801 C C . LEU A 1 104 ? -13.584 -9.671 3.071 1.00 93.88 104 LEU A C 1
ATOM 803 O O . LEU A 1 104 ? -13.940 -8.945 4.003 1.00 93.88 104 LEU A O 1
ATOM 807 N N . ASP A 1 105 ? -13.909 -9.434 1.798 1.00 95.06 105 ASP A N 1
ATOM 808 C CA . ASP A 1 105 ? -14.597 -8.224 1.374 1.00 95.06 105 ASP A CA 1
ATOM 809 C C . ASP A 1 105 ? -16.070 -8.186 1.834 1.00 95.06 105 ASP A C 1
ATOM 811 O O . ASP A 1 105 ? -16.755 -9.209 1.827 1.00 95.06 105 ASP A O 1
ATOM 815 N N . PRO A 1 106 ? -16.599 -6.995 2.174 1.00 96.44 106 PRO A N 1
ATOM 816 C CA . PRO A 1 106 ? -15.861 -5.755 2.404 1.00 96.44 106 PRO A CA 1
ATOM 817 C C . PRO A 1 106 ? -15.061 -5.816 3.710 1.00 96.44 106 PRO A C 1
ATOM 819 O O . PRO A 1 106 ? -15.611 -6.127 4.769 1.00 96.44 106 PRO A O 1
ATOM 822 N N . TRP A 1 107 ? -13.776 -5.468 3.653 1.00 97.12 107 TRP A N 1
ATOM 823 C CA . TRP A 1 107 ? -12.958 -5.269 4.849 1.00 97.12 107 TRP A CA 1
ATOM 824 C C . TRP A 1 107 ? -12.640 -3.791 5.065 1.00 97.12 107 TRP A C 1
ATOM 826 O O . TRP A 1 107 ? -12.749 -2.975 4.155 1.00 97.12 107 TRP A O 1
ATOM 836 N N . ILE A 1 108 ? -12.259 -3.442 6.288 1.00 98.25 108 ILE A N 1
ATOM 837 C CA . ILE A 1 108 ? -11.860 -2.091 6.686 1.00 98.25 108 ILE A CA 1
ATOM 838 C C . ILE A 1 108 ? -10.683 -2.168 7.653 1.00 98.25 108 ILE A C 1
ATOM 840 O O . ILE A 1 108 ? -10.589 -3.099 8.454 1.00 98.25 108 ILE A O 1
ATOM 844 N N . GLU A 1 109 ? -9.779 -1.199 7.576 1.00 98.50 109 GLU A N 1
ATOM 845 C CA . GLU A 1 109 ? -8.616 -1.100 8.455 1.00 98.50 109 GLU A CA 1
ATOM 846 C C . GLU A 1 109 ? -8.696 0.152 9.318 1.00 98.50 109 GLU A C 1
ATOM 848 O O . GLU A 1 109 ? -8.856 1.262 8.806 1.00 98.50 109 GLU A O 1
ATOM 853 N N . PHE A 1 110 ? -8.537 -0.024 10.627 1.00 98.69 110 PHE A N 1
ATOM 854 C CA . PHE A 1 110 ? -8.438 1.063 11.592 1.00 98.69 110 PHE A CA 1
ATOM 855 C C . PHE A 1 110 ? -7.008 1.166 12.111 1.00 98.69 110 PHE A C 1
ATOM 857 O O . PHE A 1 110 ? -6.381 0.168 12.471 1.00 98.69 110 PHE A O 1
ATOM 864 N N . ALA A 1 111 ? -6.488 2.388 12.158 1.00 98.31 111 ALA A N 1
ATOM 865 C CA . ALA A 1 111 ? -5.169 2.699 12.681 1.00 98.31 111 ALA A CA 1
ATOM 866 C C . ALA A 1 111 ? -5.255 3.931 13.583 1.00 98.31 111 ALA A C 1
ATOM 868 O O . ALA A 1 111 ? -5.895 4.923 13.242 1.00 98.31 111 ALA A O 1
ATOM 869 N N . ALA A 1 112 ? -4.596 3.879 14.738 1.00 97.75 112 ALA A N 1
ATOM 870 C CA . ALA A 1 112 ? -4.458 5.037 15.612 1.00 97.75 112 ALA A CA 1
ATOM 871 C C . ALA A 1 112 ? -3.109 5.006 16.329 1.00 97.75 112 ALA A C 1
ATOM 873 O O . ALA A 1 112 ? -2.547 3.935 16.573 1.00 97.75 112 ALA A O 1
ATOM 874 N N . LYS A 1 113 ? -2.571 6.178 16.671 1.00 95.81 113 LYS A N 1
ATOM 875 C CA . LYS A 1 113 ? -1.270 6.279 17.339 1.00 95.81 113 LYS A CA 1
ATOM 876 C C . LYS A 1 113 ? -1.311 5.557 18.691 1.00 95.81 113 LYS A C 1
ATOM 878 O O . LYS A 1 113 ? -2.090 5.904 19.569 1.00 95.81 113 LYS A O 1
ATOM 883 N N . GLY A 1 114 ? -0.444 4.559 18.864 1.00 95.00 114 GLY A N 1
ATOM 884 C CA . GLY A 1 114 ? -0.367 3.754 20.091 1.00 95.00 114 GLY A CA 1
ATOM 885 C C . GLY A 1 114 ? -1.330 2.561 20.155 1.00 95.00 114 GLY A C 1
ATOM 886 O O . GLY A 1 114 ? -1.210 1.764 21.085 1.00 95.00 114 GLY A O 1
ATOM 887 N N . MET A 1 115 ? -2.206 2.397 19.162 1.00 97.44 115 MET A N 1
ATOM 888 C CA . MET A 1 115 ? -3.101 1.247 19.008 1.00 97.44 115 MET A CA 1
ATOM 889 C C . MET A 1 115 ? -2.551 0.257 17.967 1.00 97.44 115 MET A C 1
ATOM 891 O O . MET A 1 115 ? -1.819 0.670 17.061 1.00 97.44 115 MET A O 1
ATOM 895 N N . PRO A 1 116 ? -2.867 -1.045 18.072 1.00 97.88 116 PRO A N 1
ATOM 896 C CA . PRO A 1 116 ? -2.576 -1.992 17.002 1.00 97.88 116 PRO A CA 1
ATOM 897 C C . PRO A 1 116 ? -3.441 -1.672 15.779 1.00 97.88 116 PRO A C 1
ATOM 899 O O . PRO A 1 116 ? -4.624 -1.383 15.921 1.00 97.88 116 PRO A O 1
ATOM 902 N N . THR A 1 117 ? -2.881 -1.742 14.571 1.00 98.12 117 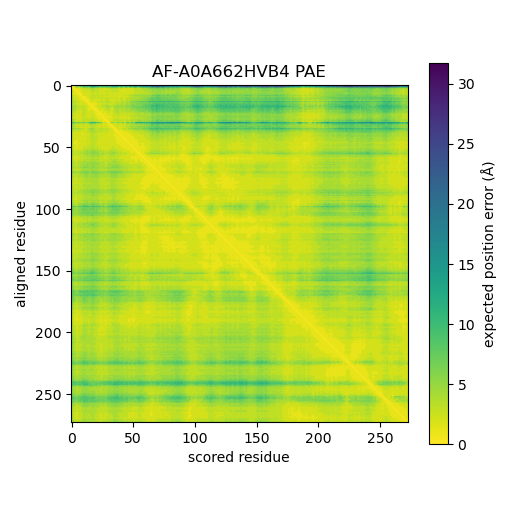THR A N 1
ATOM 903 C CA . THR A 1 117 ? -3.680 -1.596 13.349 1.00 98.12 117 THR A CA 1
ATOM 904 C C . THR A 1 117 ? -4.563 -2.829 13.178 1.00 98.12 117 THR A C 1
ATOM 906 O O . THR A 1 117 ? -4.049 -3.941 13.039 1.00 98.12 117 THR A O 1
ATOM 909 N N . ALA A 1 118 ? -5.879 -2.628 13.183 1.00 98.50 118 ALA A N 1
ATOM 910 C CA . ALA A 1 118 ? -6.879 -3.690 13.182 1.00 98.50 118 ALA A CA 1
ATOM 911 C C . ALA A 1 118 ? -7.612 -3.772 11.841 1.00 98.50 118 ALA A C 1
ATOM 913 O O . ALA A 1 118 ? -8.002 -2.752 11.277 1.00 98.50 118 ALA A O 1
ATOM 914 N N . ILE A 1 119 ? -7.821 -4.994 11.353 1.00 98.31 119 ILE A N 1
ATOM 915 C CA . ILE A 1 119 ? -8.590 -5.294 10.144 1.00 98.31 119 ILE A CA 1
ATOM 916 C C . ILE A 1 119 ? -9.892 -5.964 10.566 1.00 98.31 119 ILE A C 1
ATOM 918 O O . ILE A 1 119 ? -9.871 -6.969 11.277 1.00 98.31 119 ILE A O 1
ATOM 922 N N . TYR A 1 120 ? -11.017 -5.454 10.078 1.00 98.44 120 TYR A N 1
ATOM 923 C CA . TYR A 1 120 ? -12.332 -6.075 10.224 1.00 98.44 120 TYR A CA 1
ATOM 924 C C . TYR A 1 120 ? -12.801 -6.547 8.852 1.00 98.44 120 TYR A C 1
ATOM 926 O O . TYR A 1 120 ? -12.684 -5.805 7.883 1.00 98.44 120 TYR A O 1
ATOM 934 N N . ALA A 1 121 ? -13.305 -7.776 8.764 1.00 97.25 121 ALA A N 1
ATOM 935 C CA . ALA A 1 121 ? -13.740 -8.409 7.518 1.00 97.25 121 ALA A CA 1
ATOM 936 C C . ALA A 1 121 ? -15.263 -8.589 7.489 1.00 97.25 121 ALA A C 1
ATOM 938 O O . ALA A 1 121 ? -15.896 -8.611 8.546 1.00 97.25 121 ALA A O 1
ATOM 939 N N . ASN A 1 122 ? -15.838 -8.782 6.298 1.00 96.75 122 ASN A N 1
ATOM 940 C CA . ASN A 1 122 ? -17.281 -8.977 6.093 1.00 96.75 122 ASN A CA 1
ATOM 941 C C . ASN A 1 122 ? -18.150 -7.876 6.740 1.00 96.75 122 ASN A C 1
ATOM 943 O O . ASN A 1 122 ? -19.224 -8.148 7.290 1.00 96.75 122 ASN A O 1
ATOM 947 N N . VAL A 1 123 ? -17.666 -6.635 6.713 1.00 98.06 123 VAL A N 1
ATOM 948 C CA . VAL A 1 123 ? -18.285 -5.493 7.393 1.00 98.06 123 VAL A CA 1
ATOM 949 C C . VAL A 1 123 ? -19.544 -5.055 6.655 1.00 98.06 123 VAL A C 1
ATOM 951 O O . VAL A 1 123 ? -19.576 -5.006 5.427 1.00 98.06 123 VAL A O 1
ATOM 954 N N . LYS A 1 124 ? -20.591 -4.701 7.408 1.00 97.94 124 LYS A N 1
ATOM 955 C CA . LYS A 1 124 ? -21.825 -4.106 6.880 1.00 97.94 124 LYS A CA 1
ATOM 956 C C . LYS A 1 124 ? -21.944 -2.650 7.337 1.00 97.94 124 LYS A C 1
ATOM 958 O O . LYS A 1 124 ? -21.454 -2.317 8.416 1.00 97.94 124 LYS A O 1
ATOM 963 N N . PRO A 1 125 ? -22.684 -1.786 6.613 1.00 98.44 125 PRO A N 1
ATOM 964 C CA . PRO A 1 125 ? -22.878 -0.386 7.013 1.00 98.44 125 PRO A CA 1
ATOM 965 C C . PRO A 1 125 ? -23.379 -0.215 8.457 1.00 98.44 125 PRO A C 1
ATOM 967 O O . PRO A 1 125 ? -22.942 0.673 9.182 1.00 98.44 125 PRO A O 1
ATOM 970 N N . LYS A 1 126 ? -24.250 -1.124 8.917 1.00 98.19 126 LYS A N 1
ATOM 971 C CA . LYS A 1 126 ? -24.787 -1.120 10.287 1.00 98.19 126 LYS A CA 1
ATOM 972 C C . LYS A 1 126 ? -23.748 -1.393 11.383 1.00 98.19 126 LYS A C 1
ATOM 974 O O . LYS A 1 126 ? -24.025 -1.110 12.544 1.00 98.19 126 LYS A O 1
ATOM 979 N N . ASP A 1 127 ? -22.593 -1.962 11.039 1.00 98.50 127 ASP A N 1
ATOM 980 C CA . ASP A 1 127 ? -21.543 -2.300 12.002 1.00 98.50 127 ASP A CA 1
ATOM 981 C C . ASP A 1 127 ? -20.640 -1.094 12.307 1.00 98.50 127 ASP A C 1
ATOM 983 O O . ASP A 1 127 ? -19.994 -1.072 13.352 1.00 98.50 127 ASP A O 1
ATOM 987 N N . ILE A 1 128 ? -20.626 -0.072 11.441 1.00 98.62 128 ILE A N 1
ATOM 988 C CA . ILE A 1 128 ? -19.721 1.084 11.526 1.00 98.62 128 ILE A CA 1
ATOM 989 C C . ILE A 1 128 ? -19.790 1.827 12.867 1.00 98.62 128 ILE A C 1
ATOM 991 O O . ILE A 1 128 ? -18.727 2.017 13.465 1.00 98.62 128 ILE A O 1
ATOM 995 N N . PRO A 1 129 ? -20.975 2.187 13.408 1.00 98.62 129 PRO A N 1
ATOM 996 C CA . PRO A 1 129 ? -21.046 2.855 14.707 1.00 98.62 129 PRO A CA 1
ATOM 997 C C . PRO A 1 129 ? -20.393 2.041 15.827 1.00 98.62 129 PRO A C 1
ATOM 999 O O . PRO A 1 129 ? -19.647 2.577 16.643 1.00 98.62 129 PRO A O 1
ATOM 1002 N N . ARG A 1 130 ? -20.649 0.725 15.840 1.00 98.56 130 ARG A N 1
ATOM 1003 C CA . ARG A 1 130 ? -20.106 -0.197 16.840 1.00 98.56 130 ARG A CA 1
ATOM 1004 C C . ARG A 1 130 ? -18.590 -0.313 16.705 1.00 98.56 130 ARG A C 1
ATOM 1006 O O . ARG A 1 130 ? -17.896 -0.158 17.700 1.00 98.56 130 ARG A O 1
ATOM 1013 N N . LEU A 1 131 ? -18.084 -0.557 15.495 1.00 98.75 131 LEU A N 1
ATOM 1014 C CA . LEU A 1 131 ? -16.651 -0.741 15.256 1.00 98.75 131 LEU A CA 1
ATOM 1015 C C . LEU A 1 131 ? -15.850 0.514 15.621 1.00 98.75 131 LEU A C 1
ATOM 1017 O O . LEU A 1 131 ? -14.805 0.405 16.262 1.00 98.75 131 LEU A O 1
ATOM 1021 N N . ILE A 1 132 ? -16.327 1.703 15.230 1.00 98.69 132 ILE A N 1
ATOM 1022 C CA . ILE A 1 132 ? -15.644 2.967 15.548 1.00 98.69 132 ILE A CA 1
ATOM 1023 C C . ILE A 1 132 ? -15.581 3.168 17.064 1.00 98.69 132 ILE A C 1
ATOM 1025 O O . ILE A 1 132 ? -14.513 3.489 17.583 1.00 98.69 132 ILE A O 1
ATOM 1029 N N . LYS A 1 133 ? -16.687 2.918 17.772 1.00 98.44 133 LYS A N 1
ATOM 1030 C CA . LYS A 1 133 ? -16.745 3.002 19.234 1.00 98.44 133 LYS A CA 1
ATOM 1031 C C . LYS A 1 133 ? -15.782 2.018 19.906 1.00 98.44 133 LYS A C 1
ATOM 1033 O O . LYS A 1 133 ? -14.958 2.432 20.717 1.00 98.44 133 LYS A O 1
ATOM 1038 N N . GLU A 1 134 ? -15.842 0.740 19.528 1.00 98.50 134 GLU A N 1
ATOM 1039 C CA . GLU A 1 134 ? -14.973 -0.314 20.075 1.00 98.50 134 GLU A CA 1
ATOM 1040 C C . GLU A 1 134 ? -13.489 0.060 19.932 1.00 98.50 134 GLU A C 1
ATOM 1042 O O . GLU A 1 134 ? -12.742 0.049 20.908 1.00 98.50 134 GLU A O 1
ATOM 1047 N N . TYR A 1 135 ? -13.062 0.473 18.738 1.00 98.69 135 TYR A N 1
ATOM 1048 C CA . TYR A 1 135 ? -11.647 0.716 18.473 1.00 98.69 135 TYR A CA 1
ATOM 1049 C C . TYR A 1 135 ? -11.140 2.076 18.978 1.00 98.69 135 TYR A C 1
ATOM 1051 O O . TYR A 1 135 ? -10.086 2.141 19.617 1.00 98.69 135 TYR A O 1
ATOM 1059 N N . PHE A 1 136 ? -11.838 3.173 18.658 1.00 98.06 136 PHE A N 1
ATOM 1060 C CA . PHE A 1 136 ? -11.336 4.531 18.906 1.00 98.06 136 PHE A CA 1
ATOM 1061 C C . PHE A 1 136 ? -11.681 5.067 20.302 1.00 98.06 136 PHE A C 1
ATOM 1063 O O . PHE A 1 136 ? -10.955 5.932 20.787 1.00 98.06 136 PHE A O 1
ATOM 1070 N N . GLU A 1 137 ? -12.739 4.566 20.949 1.00 96.88 137 GLU A N 1
ATOM 1071 C CA . GLU A 1 137 ? -13.163 5.022 22.284 1.00 96.88 137 GLU A CA 1
ATOM 1072 C C . GLU A 1 137 ? -12.861 3.986 23.373 1.00 96.88 137 GLU A C 1
ATOM 1074 O O . GLU A 1 137 ? -12.326 4.327 24.426 1.00 96.88 137 GLU A O 1
ATOM 1079 N N . GLU A 1 138 ? -13.189 2.714 23.132 1.00 98.19 138 GLU A N 1
ATOM 1080 C CA . GLU A 1 138 ? -13.046 1.645 24.135 1.00 98.19 138 GLU A CA 1
ATOM 1081 C C . GLU A 1 138 ? -11.677 0.952 24.091 1.00 98.19 138 GLU A C 1
ATOM 1083 O O . GLU A 1 138 ? -11.357 0.152 24.974 1.00 98.19 138 GLU A O 1
ATOM 1088 N N . HIS A 1 139 ? -10.860 1.270 23.082 1.00 98.19 139 HIS A N 1
ATOM 1089 C CA . HIS A 1 139 ? -9.564 0.646 22.825 1.00 98.19 139 HIS A CA 1
ATOM 1090 C C . HIS A 1 139 ? -9.628 -0.892 22.791 1.00 98.19 139 HIS A C 1
ATOM 1092 O O . HIS A 1 139 ? -8.719 -1.580 23.264 1.00 98.19 139 HIS A O 1
ATOM 1098 N N . ASP A 1 140 ? -10.709 -1.433 22.228 1.00 98.50 140 ASP A N 1
ATOM 1099 C CA . ASP A 1 140 ? -10.993 -2.859 22.121 1.00 98.50 140 ASP A CA 1
ATOM 1100 C C . ASP A 1 140 ? -10.855 -3.326 20.671 1.00 98.50 140 ASP A C 1
ATOM 1102 O O . ASP A 1 140 ? -11.490 -2.801 19.757 1.00 98.50 140 ASP A O 1
ATOM 1106 N N . VAL A 1 141 ? -10.011 -4.333 20.465 1.00 98.62 141 VAL A N 1
ATOM 1107 C CA . VAL A 1 141 ? -9.801 -4.966 19.159 1.00 98.62 141 VAL A CA 1
ATOM 1108 C C . VAL A 1 141 ? -10.298 -6.403 19.120 1.00 98.62 141 VAL A C 1
ATOM 1110 O O . VAL A 1 141 ? -10.077 -7.086 18.131 1.00 98.62 141 VAL A O 1
ATOM 1113 N N . SER A 1 142 ? -11.001 -6.877 20.154 1.00 98.12 142 SER A N 1
ATOM 1114 C CA . SER A 1 142 ? -11.453 -8.272 20.274 1.00 98.12 142 SER A CA 1
ATOM 1115 C C . SER A 1 142 ? -12.308 -8.754 19.095 1.00 98.12 142 SER A C 1
ATOM 1117 O O . SER A 1 142 ? -12.382 -9.957 18.853 1.00 98.12 142 SER A O 1
ATOM 1119 N N . SER A 1 143 ? -12.989 -7.841 18.393 1.00 97.88 143 SER A N 1
ATOM 1120 C CA . SER A 1 143 ? -13.848 -8.147 17.241 1.00 97.88 143 SER A CA 1
ATOM 1121 C C . SER A 1 143 ? -13.115 -8.076 15.891 1.00 97.88 143 SER A C 1
ATOM 1123 O O . SER A 1 143 ? -13.721 -8.350 14.851 1.00 97.88 143 SER A O 1
ATOM 1125 N N . ALA A 1 144 ? -11.826 -7.721 15.886 1.00 98.44 144 ALA A N 1
ATOM 1126 C CA . ALA A 1 144 ? -11.013 -7.666 14.679 1.00 98.44 144 ALA A CA 1
ATOM 1127 C C . ALA A 1 144 ? -10.771 -9.068 14.106 1.00 98.44 144 ALA A C 1
ATOM 1129 O O . ALA A 1 144 ? -10.587 -10.045 14.829 1.00 98.44 144 ALA A O 1
ATOM 1130 N N . TYR A 1 145 ? -10.733 -9.151 12.778 1.00 97.88 145 TYR A N 1
ATOM 1131 C CA . TYR A 1 145 ? -10.371 -10.371 12.062 1.00 97.88 145 TYR A CA 1
ATOM 1132 C C . TYR A 1 145 ? -8.877 -10.682 12.219 1.00 97.88 145 TYR A C 1
ATOM 1134 O O . TYR A 1 145 ? -8.492 -11.830 12.433 1.00 97.88 145 TYR A O 1
ATOM 1142 N N . ALA A 1 146 ? -8.038 -9.649 12.110 1.00 97.75 146 ALA A N 1
ATOM 1143 C CA . ALA A 1 146 ? -6.594 -9.748 12.272 1.00 97.75 146 ALA A CA 1
ATOM 1144 C C . ALA A 1 146 ? -5.988 -8.397 12.662 1.00 97.75 146 ALA A C 1
ATOM 1146 O O . ALA A 1 146 ? -6.552 -7.340 12.366 1.00 97.75 146 ALA A O 1
ATOM 1147 N N . LEU A 1 147 ? -4.800 -8.430 13.262 1.00 98.19 147 LEU A N 1
ATOM 1148 C CA . LEU A 1 147 ? -3.991 -7.241 13.539 1.00 98.19 147 LEU A CA 1
ATOM 1149 C C . LEU A 1 147 ? -2.756 -7.207 12.632 1.00 98.19 147 LEU A C 1
ATOM 1151 O O . LEU A 1 147 ? -2.158 -8.242 12.362 1.00 98.19 147 LEU A O 1
ATOM 1155 N N . LYS A 1 148 ? -2.307 -6.031 12.186 1.00 96.19 148 LYS A N 1
ATOM 1156 C CA . LYS A 1 148 ? -1.015 -5.913 11.474 1.00 96.19 148 LYS A CA 1
ATOM 1157 C C . LYS A 1 148 ? 0.181 -5.861 12.424 1.00 96.19 148 LYS A C 1
ATOM 1159 O O . LYS A 1 148 ? 1.298 -6.173 12.029 1.00 96.19 148 LYS A O 1
ATOM 1164 N N . ASN A 1 149 ? -0.044 -5.460 13.668 1.00 97.06 149 ASN A N 1
ATOM 1165 C CA . ASN A 1 149 ? 0.976 -5.349 14.698 1.00 97.06 149 ASN A CA 1
ATOM 1166 C C . ASN A 1 149 ? 0.343 -5.481 16.084 1.00 97.06 149 ASN A C 1
ATOM 1168 O O . ASN A 1 149 ? -0.855 -5.265 16.245 1.00 97.06 149 ASN A O 1
ATOM 1172 N N . LYS A 1 150 ? 1.176 -5.781 17.080 1.00 96.56 150 LYS A N 1
ATOM 1173 C CA . LYS A 1 150 ? 0.811 -5.785 18.497 1.00 96.56 150 LYS A CA 1
ATOM 1174 C C . LYS A 1 150 ? 1.468 -4.602 19.213 1.00 96.56 150 LYS A C 1
ATOM 1176 O O . LYS A 1 150 ? 2.625 -4.285 18.936 1.00 96.56 150 LYS A O 1
ATOM 1181 N N . THR A 1 151 ? 0.733 -3.914 20.081 1.00 96.38 151 THR A N 1
ATOM 1182 C CA . THR A 1 151 ? 1.231 -2.831 20.943 1.00 96.38 151 THR A CA 1
ATOM 1183 C C . THR A 1 151 ? 1.194 -3.192 22.427 1.00 96.38 151 THR A C 1
ATOM 1185 O O . THR A 1 151 ? 1.877 -2.533 23.213 1.00 96.38 151 THR A O 1
ATOM 1188 N N . GLY A 1 152 ? 0.431 -4.219 22.814 1.00 95.69 152 GLY A N 1
ATOM 1189 C CA . GLY A 1 152 ? 0.192 -4.621 24.200 1.00 95.69 152 GLY A CA 1
ATOM 1190 C C . GLY A 1 152 ? -0.672 -3.634 24.986 1.00 95.69 152 GLY A C 1
ATOM 1191 O O . GLY A 1 152 ? -0.639 -3.647 26.215 1.00 95.69 152 GLY A O 1
ATOM 1192 N N . LYS A 1 153 ? -1.389 -2.737 24.298 1.00 93.75 153 LYS A N 1
ATOM 1193 C CA . LYS A 1 153 ? -2.151 -1.641 24.923 1.00 93.75 153 LYS A CA 1
ATOM 1194 C C . LYS A 1 153 ? -3.653 -1.735 24.690 1.00 93.75 153 LYS A C 1
ATOM 1196 O O . LYS A 1 153 ? -4.394 -1.081 25.418 1.00 93.75 153 LYS A O 1
ATOM 1201 N N . ALA A 1 154 ? -4.093 -2.508 23.699 1.00 97.38 154 ALA A N 1
ATOM 1202 C CA . ALA A 1 154 ? -5.507 -2.666 23.395 1.00 97.38 154 ALA A CA 1
ATOM 1203 C C . ALA A 1 154 ? -6.098 -3.889 24.102 1.00 97.38 154 ALA A C 1
ATOM 1205 O O . ALA A 1 154 ? -5.445 -4.918 24.291 1.00 97.38 154 ALA A O 1
ATOM 1206 N N . LYS A 1 155 ? -7.375 -3.796 24.462 1.00 97.94 155 LYS A N 1
ATOM 1207 C CA . LYS A 1 155 ? -8.140 -4.927 24.981 1.00 97.94 155 LYS A CA 1
ATOM 1208 C C . LYS A 1 155 ? -8.368 -5.955 23.865 1.00 97.94 155 LYS A C 1
ATOM 1210 O O . LYS A 1 155 ? -8.693 -5.594 22.739 1.00 97.94 155 LYS A O 1
ATOM 1215 N N . GLY A 1 156 ? -8.192 -7.240 24.186 1.00 96.75 156 GLY A N 1
ATOM 1216 C CA . GLY A 1 156 ? -8.430 -8.361 23.264 1.00 96.75 156 GLY A CA 1
ATOM 1217 C C . GLY A 1 156 ? -7.296 -8.667 22.290 1.00 96.75 156 GLY A C 1
ATOM 1218 O O . GLY A 1 156 ? -7.406 -9.600 21.500 1.00 96.75 156 GLY A O 1
ATOM 1219 N N . GLU A 1 157 ? -6.200 -7.914 22.350 1.00 97.00 157 GLU A N 1
ATOM 1220 C CA . GLU A 1 157 ? -5.062 -8.044 21.440 1.00 97.00 157 GLU A CA 1
ATOM 1221 C C . GLU A 1 157 ? -4.382 -9.427 21.495 1.00 97.00 157 GLU A C 1
ATOM 1223 O O . GLU A 1 157 ? -3.834 -9.914 20.507 1.00 97.00 157 GLU A O 1
ATOM 1228 N N . ASP A 1 158 ? -4.445 -10.091 22.650 1.00 96.00 158 ASP A N 1
ATOM 1229 C CA . ASP A 1 158 ? -3.955 -11.449 22.886 1.00 96.00 158 ASP A CA 1
ATOM 1230 C C . ASP A 1 158 ? -4.786 -12.526 22.170 1.00 96.00 158 ASP A C 1
ATOM 1232 O O . ASP A 1 158 ? -4.270 -13.606 21.880 1.00 96.00 158 ASP A O 1
ATOM 1236 N N . LYS A 1 159 ? -6.050 -12.225 21.850 1.00 96.19 159 LYS A N 1
ATOM 1237 C CA . LYS A 1 159 ? -7.011 -13.161 21.246 1.00 96.19 159 LYS A CA 1
ATOM 1238 C C . LYS A 1 159 ? -7.104 -13.045 19.730 1.00 96.19 159 LYS A C 1
ATOM 1240 O O . LYS A 1 159 ? -7.655 -13.941 19.094 1.00 96.19 159 LYS A O 1
ATOM 1245 N N . VAL A 1 160 ? -6.587 -11.961 19.158 1.00 98.00 160 VAL A N 1
ATOM 1246 C CA . VAL A 1 160 ? -6.622 -11.719 17.715 1.00 98.00 160 VAL A CA 1
ATOM 1247 C C . VAL A 1 160 ? -5.272 -12.105 17.098 1.00 98.00 160 VAL A C 1
ATOM 1249 O O . VAL A 1 160 ? -4.222 -11.665 17.586 1.00 98.00 160 VAL A O 1
ATOM 1252 N N . PRO A 1 161 ? -5.261 -12.932 16.037 1.00 97.69 161 PRO A N 1
ATOM 1253 C CA . PRO A 1 161 ? -4.027 -13.289 15.350 1.00 97.69 161 PRO A CA 1
ATOM 1254 C C . PRO A 1 161 ? -3.442 -12.088 14.603 1.00 97.69 161 PRO A C 1
ATOM 1256 O O . PRO A 1 161 ? -4.157 -11.180 14.162 1.00 97.69 161 PRO A O 1
ATOM 1259 N N . LEU A 1 162 ? -2.126 -12.103 14.401 1.00 97.56 162 LEU A N 1
ATOM 1260 C CA . LEU A 1 162 ? -1.516 -11.218 13.417 1.00 97.56 162 LEU A CA 1
ATOM 1261 C C . LEU A 1 162 ? -1.925 -11.650 12.002 1.00 97.56 162 LEU A C 1
ATOM 1263 O O . LEU A 1 162 ? -2.069 -12.838 11.715 1.00 97.56 162 LEU A O 1
ATOM 1267 N N . LEU A 1 163 ? -2.045 -10.691 11.085 1.00 94.12 163 LEU A N 1
ATOM 1268 C CA . LEU A 1 163 ? -2.307 -10.950 9.669 1.00 94.12 163 LEU A CA 1
ATOM 1269 C C . LEU A 1 163 ? -1.270 -11.926 9.092 1.00 94.12 163 LEU A C 1
ATOM 1271 O O . LEU A 1 163 ? -1.638 -12.870 8.399 1.00 94.12 163 LEU A O 1
ATOM 1275 N N . ASP A 1 164 ? 0.000 -11.752 9.466 1.00 92.81 164 ASP A N 1
ATOM 1276 C CA . ASP A 1 164 ? 1.116 -12.607 9.050 1.00 92.81 164 ASP A CA 1
ATOM 1277 C C . ASP A 1 164 ? 1.108 -14.007 9.700 1.00 92.81 164 ASP A C 1
ATOM 1279 O O . ASP A 1 164 ? 1.845 -14.884 9.255 1.00 92.81 164 ASP A O 1
ATOM 1283 N N . GLU A 1 165 ? 0.278 -14.252 10.720 1.00 95.38 165 GLU A N 1
ATOM 1284 C CA . GLU A 1 165 ? 0.105 -15.572 11.351 1.00 95.38 165 GLU A CA 1
ATOM 1285 C C . GLU A 1 165 ? -1.006 -16.400 10.688 1.00 95.38 165 GLU A C 1
ATOM 1287 O O . GLU A 1 165 ? -1.053 -17.623 10.863 1.00 95.38 165 GLU A O 1
ATOM 1292 N N . LEU A 1 166 ? -1.886 -15.764 9.905 1.00 94.00 166 LEU A N 1
ATOM 1293 C CA . LEU A 1 166 ? -2.978 -16.448 9.218 1.00 94.00 166 LEU A CA 1
ATOM 1294 C C . LEU A 1 166 ? -2.442 -17.411 8.156 1.00 94.00 166 LEU A C 1
ATOM 1296 O O . LEU A 1 166 ? -1.548 -17.071 7.381 1.00 94.00 166 LEU A O 1
ATOM 1300 N N . ASP A 1 167 ? -3.037 -18.601 8.049 1.00 93.50 167 ASP A N 1
ATOM 1301 C CA . ASP A 1 167 ? -2.609 -19.625 7.082 1.00 93.50 167 ASP A CA 1
ATOM 1302 C C . ASP A 1 167 ? -2.623 -19.137 5.633 1.00 93.50 167 ASP A C 1
ATOM 1304 O O . ASP A 1 167 ? -1.733 -19.483 4.852 1.00 93.50 167 ASP A O 1
ATOM 1308 N N . VAL A 1 168 ? -3.612 -18.308 5.294 1.00 89.19 168 VAL A N 1
ATOM 1309 C CA . VAL A 1 168 ? -3.745 -17.696 3.969 1.00 89.19 168 VAL A CA 1
ATOM 1310 C C . VAL A 1 168 ? -2.609 -16.728 3.658 1.00 89.19 168 VAL A C 1
ATOM 1312 O O . VAL A 1 168 ? -2.328 -16.507 2.487 1.00 89.19 168 VAL A O 1
ATOM 1315 N N . TRP A 1 169 ? -1.938 -16.170 4.668 1.00 90.81 169 TRP A N 1
ATOM 1316 C CA . TRP A 1 169 ? -0.926 -15.130 4.503 1.00 90.81 169 TRP A CA 1
ATOM 1317 C C . TRP A 1 169 ? 0.495 -15.646 4.731 1.00 90.81 169 TRP A C 1
ATOM 1319 O O . TRP A 1 169 ? 1.370 -15.433 3.894 1.00 90.81 169 TRP A O 1
ATOM 1329 N N . LYS A 1 170 ? 0.720 -16.399 5.814 1.00 93.06 170 LYS A N 1
ATOM 1330 C CA . LYS A 1 170 ? 2.049 -16.833 6.282 1.00 93.06 170 LYS A CA 1
ATOM 1331 C C . LYS A 1 170 ? 2.820 -17.714 5.295 1.00 93.06 170 LYS A C 1
ATOM 1333 O O . LYS A 1 170 ? 4.032 -17.864 5.402 1.00 93.06 170 LYS A O 1
ATOM 1338 N N . LYS A 1 171 ? 2.114 -18.324 4.339 1.00 92.69 171 LYS A N 1
ATOM 1339 C CA . LYS A 1 171 ? 2.686 -19.180 3.285 1.00 92.69 171 LYS A CA 1
ATOM 1340 C C . LYS A 1 171 ? 3.003 -18.416 1.993 1.00 92.69 171 LYS A C 1
ATOM 1342 O O . LYS A 1 171 ? 3.437 -19.030 1.021 1.00 92.69 171 LYS A O 1
ATOM 1347 N N . GLN A 1 172 ? 2.769 -17.103 1.948 1.00 91.69 172 GLN A N 1
ATOM 1348 C CA . GLN A 1 172 ? 2.993 -16.287 0.758 1.00 91.69 172 GLN A CA 1
ATOM 1349 C C . GLN A 1 172 ? 4.337 -15.552 0.799 1.00 91.69 172 GLN A C 1
ATOM 1351 O O . GLN A 1 172 ? 4.723 -14.973 1.808 1.00 91.69 172 GLN A O 1
ATOM 1356 N N . TYR A 1 173 ? 4.987 -15.453 -0.362 1.00 91.94 173 TYR A N 1
ATOM 1357 C CA . TYR A 1 173 ? 6.074 -14.501 -0.600 1.00 91.94 173 TYR A CA 1
ATOM 1358 C C . TYR A 1 173 ? 5.566 -13.353 -1.476 1.00 91.94 173 TYR A C 1
ATOM 1360 O O . TYR A 1 173 ? 5.623 -13.410 -2.708 1.00 91.94 173 TYR A O 1
ATOM 1368 N N . ARG A 1 174 ? 5.053 -12.290 -0.848 1.00 90.88 174 ARG A N 1
ATOM 1369 C CA . ARG A 1 174 ? 4.389 -11.169 -1.541 1.00 90.88 174 ARG A CA 1
ATOM 1370 C C . ARG A 1 174 ? 5.386 -10.169 -2.144 1.00 90.88 174 ARG A C 1
ATOM 1372 O O . ARG A 1 174 ? 5.344 -8.985 -1.854 1.00 90.88 174 ARG A O 1
ATOM 1379 N N . TRP A 1 175 ? 6.296 -10.598 -3.021 1.00 90.38 175 TRP A N 1
ATOM 1380 C CA . TRP A 1 175 ? 7.296 -9.686 -3.608 1.00 90.38 175 TRP A CA 1
ATOM 1381 C C . TRP A 1 175 ? 6.691 -8.622 -4.521 1.00 90.38 175 TRP A C 1
ATOM 1383 O O . TRP A 1 175 ? 7.088 -7.453 -4.456 1.00 90.38 175 TRP A O 1
ATOM 1393 N N . VAL A 1 176 ? 5.766 -9.038 -5.390 1.00 91.94 176 VAL A N 1
ATOM 1394 C CA . VAL A 1 176 ? 5.135 -8.175 -6.401 1.00 91.94 176 VAL A CA 1
ATOM 1395 C C . VAL A 1 176 ? 3.908 -7.461 -5.834 1.00 91.94 176 VAL A C 1
ATOM 1397 O O . VAL A 1 176 ? 3.701 -6.300 -6.153 1.00 91.94 176 VAL A O 1
ATOM 1400 N N . SER A 1 177 ? 3.153 -8.119 -4.951 1.00 93.69 177 SER A N 1
ATOM 1401 C CA . SER A 1 177 ? 1.904 -7.616 -4.363 1.00 93.69 177 SER A CA 1
ATOM 1402 C C . SER A 1 177 ? 2.049 -7.039 -2.947 1.00 93.69 177 SER A C 1
ATOM 1404 O O . SER A 1 177 ? 1.040 -6.774 -2.303 1.00 93.69 177 SER A O 1
ATOM 1406 N N . ARG A 1 178 ? 3.275 -6.824 -2.438 1.00 92.94 178 ARG A N 1
ATOM 1407 C CA . ARG A 1 178 ? 3.522 -6.322 -1.063 1.00 92.94 178 ARG A CA 1
ATOM 1408 C C . ARG A 1 178 ? 2.753 -5.050 -0.697 1.00 92.94 178 ARG A C 1
ATOM 1410 O O . ARG A 1 178 ? 2.395 -4.892 0.462 1.00 92.94 178 ARG A O 1
ATOM 1417 N N . ASN A 1 179 ? 2.512 -4.169 -1.666 1.00 94.94 179 ASN A N 1
ATOM 1418 C CA . ASN A 1 179 ? 1.819 -2.900 -1.444 1.00 94.94 179 ASN A CA 1
ATOM 1419 C C . ASN A 1 179 ? 0.299 -3.009 -1.653 1.00 94.94 179 ASN A C 1
ATOM 1421 O O . ASN A 1 179 ? -0.436 -2.121 -1.224 1.00 94.94 179 ASN A O 1
ATOM 1425 N N . CYS A 1 180 ? -0.189 -4.084 -2.284 1.00 95.31 180 CYS A N 1
ATOM 1426 C CA . CYS A 1 180 ? -1.614 -4.279 -2.537 1.00 95.31 180 CYS A CA 1
ATOM 1427 C C . CYS A 1 180 ? -2.357 -4.437 -1.199 1.00 95.31 180 CYS A C 1
ATOM 1429 O O . CYS A 1 180 ? -2.024 -5.326 -0.399 1.00 95.31 180 CYS A O 1
ATOM 1431 N N . GLY A 1 181 ? -3.326 -3.548 -0.955 1.00 93.56 181 GLY A N 1
ATOM 1432 C CA . GLY A 1 181 ? -4.063 -3.428 0.310 1.00 93.56 181 GLY A CA 1
ATOM 1433 C C . GLY A 1 181 ? -3.325 -2.669 1.416 1.00 93.56 181 GLY A C 1
ATOM 1434 O O . GLY A 1 181 ? -3.757 -2.658 2.566 1.00 93.56 181 GLY A O 1
ATOM 1435 N N . VAL A 1 182 ? -2.187 -2.045 1.101 1.00 93.38 182 VAL A N 1
ATOM 1436 C CA . VAL A 1 182 ? -1.388 -1.281 2.071 1.00 93.38 182 VAL A CA 1
ATOM 1437 C C . VAL A 1 182 ? -1.447 0.212 1.776 1.00 93.38 182 VAL A C 1
ATOM 1439 O O . VAL A 1 182 ? -1.739 0.989 2.691 1.00 93.38 182 VAL A O 1
ATOM 1442 N N . VAL A 1 183 ? -1.186 0.583 0.521 1.00 95.69 183 VAL A N 1
ATOM 1443 C CA . VAL A 1 183 ? -1.128 1.975 0.059 1.00 95.69 183 VAL A CA 1
ATOM 1444 C C . VAL A 1 183 ? -2.444 2.405 -0.584 1.00 95.69 183 VAL A C 1
ATOM 1446 O O . VAL A 1 183 ? -3.170 1.585 -1.158 1.00 95.69 183 VAL A O 1
ATOM 1449 N N . ASN A 1 184 ? -2.726 3.702 -0.521 1.00 97.38 184 ASN A N 1
ATOM 1450 C CA . ASN A 1 184 ? -3.645 4.355 -1.439 1.00 97.38 184 ASN A CA 1
ATOM 1451 C C . ASN A 1 184 ? -3.032 4.333 -2.859 1.00 97.38 184 ASN A C 1
ATOM 1453 O O . ASN A 1 184 ? -1.966 4.929 -3.050 1.00 97.38 184 ASN A O 1
ATOM 1457 N N . PRO A 1 185 ? -3.676 3.684 -3.850 1.00 97.31 185 PRO A N 1
ATOM 1458 C CA . PRO A 1 185 ? -3.147 3.573 -5.211 1.00 97.31 185 PRO A CA 1
ATOM 1459 C C . PRO A 1 185 ? -2.985 4.925 -5.919 1.00 97.31 185 PRO A C 1
ATOM 1461 O O . PRO A 1 185 ? -2.192 5.031 -6.849 1.00 97.31 185 PRO A O 1
ATOM 1464 N N . GLU A 1 186 ? -3.679 5.967 -5.464 1.00 96.44 186 GLU A N 1
ATOM 1465 C CA . GLU A 1 186 ? -3.620 7.318 -6.030 1.00 96.44 186 GLU A CA 1
ATOM 1466 C C . GLU A 1 186 ? -2.564 8.205 -5.345 1.00 96.44 186 GLU A C 1
ATOM 1468 O O . GLU A 1 186 ? -2.310 9.330 -5.777 1.00 96.44 186 GLU A O 1
ATOM 1473 N N . SER A 1 187 ? -1.923 7.719 -4.274 1.00 96.69 187 SER A N 1
ATOM 1474 C CA . SER A 1 187 ? -0.982 8.511 -3.481 1.00 96.69 187 SER A CA 1
ATOM 1475 C C . SER A 1 187 ? 0.473 8.165 -3.774 1.00 96.69 187 SER A C 1
ATOM 1477 O O . SER A 1 187 ? 1.014 7.151 -3.324 1.00 96.69 187 SER A O 1
ATOM 1479 N N . LEU A 1 188 ? 1.150 9.091 -4.453 1.00 95.50 188 LEU A N 1
ATOM 1480 C CA . LEU A 1 188 ? 2.591 9.013 -4.675 1.00 95.50 188 LEU A CA 1
ATOM 1481 C C . LEU A 1 188 ? 3.381 9.032 -3.354 1.00 95.50 188 LEU A C 1
ATOM 1483 O O . LEU A 1 188 ? 4.398 8.350 -3.227 1.00 95.50 188 LEU A O 1
ATOM 1487 N N . GLU A 1 189 ? 2.907 9.792 -2.360 1.00 95.44 189 GLU A N 1
ATOM 1488 C CA . GLU A 1 189 ? 3.537 9.863 -1.038 1.00 95.44 189 GLU A CA 1
ATOM 1489 C C . GLU A 1 189 ? 3.494 8.516 -0.317 1.00 95.44 189 GLU A C 1
ATOM 1491 O O . GLU A 1 189 ? 4.517 8.085 0.216 1.00 95.44 189 GLU A O 1
ATOM 1496 N N . GLU A 1 190 ? 2.341 7.836 -0.319 1.00 96.50 190 GLU A N 1
ATOM 1497 C CA . GLU A 1 190 ? 2.215 6.525 0.326 1.00 96.50 190 GLU A CA 1
ATOM 1498 C C . GLU A 1 190 ? 3.070 5.473 -0.390 1.00 96.50 190 GLU A C 1
ATOM 1500 O O . GLU A 1 190 ? 3.735 4.672 0.270 1.00 96.50 190 GLU A O 1
ATOM 1505 N N . TYR A 1 191 ? 3.135 5.516 -1.726 1.00 96.88 191 TYR A N 1
ATOM 1506 C CA . TYR A 1 191 ? 4.006 4.625 -2.490 1.00 96.88 191 TYR A CA 1
ATOM 1507 C C . TYR A 1 191 ? 5.492 4.835 -2.157 1.00 96.88 191 TYR A C 1
ATOM 1509 O O . TYR A 1 191 ? 6.206 3.862 -1.905 1.00 96.88 191 TYR A O 1
ATOM 1517 N N . ILE A 1 192 ? 5.968 6.086 -2.086 1.00 95.62 192 ILE A N 1
ATOM 1518 C CA . ILE A 1 192 ? 7.352 6.402 -1.686 1.00 95.62 192 ILE A CA 1
ATOM 1519 C C . ILE A 1 192 ? 7.612 5.983 -0.235 1.00 95.62 192 ILE A C 1
ATOM 1521 O O . ILE A 1 192 ? 8.642 5.365 0.039 1.00 95.62 192 ILE A O 1
ATOM 1525 N N . ALA A 1 193 ? 6.685 6.264 0.686 1.00 94.75 193 ALA A N 1
ATOM 1526 C CA . ALA A 1 193 ? 6.794 5.865 2.090 1.00 94.75 193 ALA A CA 1
ATOM 1527 C C . ALA A 1 193 ? 6.887 4.336 2.253 1.00 94.75 193 ALA A C 1
ATOM 1529 O O . ALA A 1 193 ? 7.634 3.848 3.100 1.00 94.75 193 ALA A O 1
ATOM 1530 N N . ALA A 1 194 ? 6.215 3.574 1.385 1.00 93.50 194 ALA A N 1
ATOM 1531 C CA . ALA A 1 194 ? 6.319 2.116 1.299 1.00 93.50 194 ALA A CA 1
ATOM 1532 C C . ALA A 1 194 ? 7.599 1.613 0.584 1.00 93.50 194 ALA A C 1
ATOM 1534 O O . ALA A 1 194 ? 7.755 0.414 0.334 1.00 93.50 194 ALA A O 1
ATOM 1535 N N . GLY A 1 195 ? 8.539 2.500 0.241 1.00 91.56 195 GLY A N 1
ATOM 1536 C CA . GLY A 1 195 ? 9.797 2.164 -0.433 1.00 91.56 195 GLY A CA 1
ATOM 1537 C C . GLY A 1 195 ? 9.695 2.065 -1.960 1.00 91.56 195 GLY A C 1
ATOM 1538 O O . GLY A 1 195 ? 10.575 1.473 -2.598 1.00 91.56 195 GLY A O 1
ATOM 1539 N N . GLY A 1 196 ? 8.635 2.616 -2.552 1.00 94.56 196 GLY A N 1
ATOM 1540 C CA . GLY A 1 196 ? 8.472 2.788 -3.993 1.00 94.56 196 GLY A CA 1
ATOM 1541 C C . GLY A 1 196 ? 9.625 3.572 -4.628 1.00 94.56 196 GLY A C 1
ATOM 1542 O O . GLY A 1 196 ? 10.331 4.327 -3.965 1.00 94.56 196 GLY A O 1
ATOM 1543 N N . TYR A 1 197 ? 9.872 3.339 -5.919 1.00 94.75 197 TYR A N 1
ATOM 1544 C CA . TYR A 1 197 ? 10.963 3.938 -6.712 1.00 94.75 197 TYR A CA 1
ATOM 1545 C C . TYR A 1 197 ? 12.406 3.735 -6.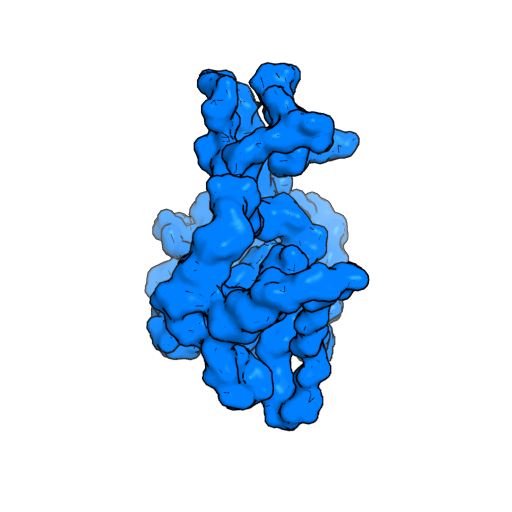228 1.00 94.75 197 TYR A C 1
ATOM 1547 O O . TYR A 1 197 ? 13.329 4.178 -6.911 1.00 94.75 197 TYR A O 1
ATOM 1555 N N . ARG A 1 198 ? 12.670 2.997 -5.143 1.00 92.44 198 ARG A N 1
ATOM 1556 C CA . ARG A 1 198 ? 14.051 2.626 -4.764 1.00 92.44 198 ARG A CA 1
ATOM 1557 C C . ARG A 1 198 ? 14.790 1.901 -5.893 1.00 92.44 198 ARG A C 1
ATOM 1559 O O . ARG A 1 198 ? 15.953 2.187 -6.164 1.00 92.44 198 ARG A O 1
ATOM 1566 N N . GLY A 1 199 ? 14.093 0.997 -6.588 1.00 92.81 199 GLY A N 1
ATOM 1567 C CA . GLY A 1 199 ? 14.627 0.296 -7.759 1.00 92.81 199 GLY A CA 1
ATOM 1568 C C . GLY A 1 199 ? 14.972 1.245 -8.909 1.00 92.81 199 GLY A C 1
ATOM 1569 O O . GLY A 1 199 ? 16.071 1.154 -9.448 1.00 92.81 199 GLY A O 1
ATOM 1570 N N . LEU A 1 200 ? 14.079 2.195 -9.214 1.00 92.94 200 LEU A N 1
ATOM 1571 C CA . LEU A 1 200 ? 14.297 3.225 -10.236 1.00 92.94 200 LEU A CA 1
ATOM 1572 C C . LEU A 1 200 ? 15.480 4.139 -9.877 1.00 92.94 200 LEU A C 1
ATOM 1574 O O . LEU A 1 200 ? 16.362 4.379 -10.696 1.00 92.94 200 LEU A O 1
ATOM 1578 N N . SER A 1 201 ? 15.542 4.605 -8.627 1.00 91.38 201 SER A N 1
ATOM 1579 C CA . SER A 1 201 ? 16.643 5.436 -8.125 1.00 91.38 201 SER A CA 1
ATOM 1580 C C . SER A 1 201 ? 17.993 4.721 -8.240 1.00 91.38 201 SER A C 1
ATOM 1582 O O . SER A 1 201 ? 18.976 5.338 -8.649 1.00 91.38 201 SER A O 1
ATOM 1584 N N . ARG A 1 202 ? 18.048 3.409 -7.961 1.00 92.94 202 ARG A N 1
ATOM 1585 C CA . ARG A 1 202 ? 19.249 2.596 -8.202 1.00 92.94 202 ARG A CA 1
ATOM 1586 C C . ARG A 1 202 ? 19.559 2.474 -9.697 1.00 92.94 202 ARG A C 1
ATOM 1588 O O . ARG A 1 202 ? 20.710 2.666 -10.071 1.00 92.94 202 ARG A O 1
ATOM 1595 N N . SER A 1 203 ? 18.572 2.178 -10.547 1.00 94.50 203 SER A N 1
ATOM 1596 C CA . SER A 1 203 ? 18.810 1.964 -11.982 1.00 94.50 203 SER A CA 1
ATOM 1597 C C . SER A 1 203 ? 19.276 3.220 -12.714 1.00 94.50 203 SER A C 1
ATOM 1599 O O . SER A 1 203 ? 20.060 3.110 -13.645 1.00 94.50 203 SER A O 1
ATOM 1601 N N . LEU A 1 204 ? 18.856 4.413 -12.280 1.00 91.88 204 LEU A N 1
ATOM 1602 C CA . LEU A 1 204 ? 19.327 5.685 -12.850 1.00 91.88 204 LEU A CA 1
ATOM 1603 C C . LEU A 1 204 ? 20.817 5.957 -12.580 1.00 91.88 204 LEU A C 1
ATOM 1605 O O . LEU A 1 204 ? 21.426 6.768 -13.269 1.00 91.88 204 LEU A O 1
ATOM 1609 N N . LYS A 1 205 ? 21.413 5.271 -11.597 1.00 91.94 205 LYS A N 1
ATOM 1610 C CA . LYS A 1 205 ? 22.851 5.327 -11.279 1.00 91.94 205 LYS A CA 1
ATOM 1611 C C . LYS A 1 205 ? 23.663 4.268 -12.038 1.00 91.94 205 LYS A C 1
ATOM 1613 O O . LYS A 1 205 ? 24.856 4.124 -11.791 1.00 91.94 205 LYS A O 1
ATOM 1618 N N . MET A 1 206 ? 23.017 3.494 -12.907 1.00 96.25 206 MET A N 1
ATOM 1619 C CA . MET A 1 206 ? 23.608 2.380 -13.642 1.00 96.25 206 MET A CA 1
ATOM 1620 C C . MET A 1 206 ? 23.554 2.645 -15.147 1.00 96.25 206 MET A C 1
ATOM 1622 O O . MET A 1 206 ? 22.664 3.336 -15.640 1.00 96.25 206 MET A O 1
ATOM 1626 N N . SER A 1 207 ? 24.477 2.047 -15.901 1.00 97.81 207 SER A N 1
ATOM 1627 C CA . SER A 1 207 ? 24.343 1.988 -17.356 1.00 97.81 207 SER A CA 1
ATOM 1628 C C . SER A 1 207 ? 23.193 1.043 -17.751 1.00 97.81 207 SER A C 1
ATOM 1630 O O . SER A 1 207 ? 22.872 0.110 -17.004 1.00 97.81 207 SER A O 1
ATOM 1632 N N . PRO A 1 208 ? 22.580 1.216 -18.936 1.00 97.25 208 PRO A N 1
ATOM 1633 C CA . PRO A 1 208 ? 21.568 0.284 -19.436 1.00 97.25 208 PRO A CA 1
ATOM 1634 C C . PRO A 1 208 ? 22.038 -1.179 -19.460 1.00 97.25 208 PRO A C 1
ATOM 1636 O O . PRO A 1 208 ? 21.266 -2.079 -19.140 1.00 97.25 208 PRO A O 1
ATOM 1639 N N . GLU A 1 209 ? 23.306 -1.422 -19.791 1.00 98.00 209 GLU A N 1
ATOM 1640 C CA . GLU A 1 209 ? 23.926 -2.751 -19.821 1.00 98.00 209 GLU A CA 1
ATOM 1641 C C . GLU A 1 209 ? 24.003 -3.351 -18.412 1.00 98.00 209 GLU A C 1
ATOM 1643 O O . GLU A 1 209 ? 23.594 -4.491 -18.208 1.00 98.00 209 GLU A O 1
ATOM 1648 N N . GLN A 1 210 ? 24.403 -2.555 -17.415 1.00 98.44 210 GLN A N 1
ATOM 1649 C CA . GLN A 1 210 ? 24.398 -2.987 -16.016 1.00 98.44 210 GLN A CA 1
ATOM 1650 C C . GLN A 1 210 ? 22.982 -3.337 -15.536 1.00 98.44 210 GLN A C 1
ATOM 1652 O O . GLN A 1 210 ? 22.804 -4.310 -14.807 1.00 98.44 210 GLN A O 1
ATOM 1657 N N . VAL A 1 211 ? 21.959 -2.575 -15.941 1.00 98.25 211 VAL A N 1
ATOM 1658 C CA . VAL A 1 211 ? 20.559 -2.887 -15.600 1.00 98.25 211 VAL A CA 1
ATOM 1659 C C . VAL A 1 211 ? 20.129 -4.216 -16.227 1.00 98.25 211 VAL A C 1
ATOM 1661 O O . VAL A 1 211 ? 19.528 -5.047 -15.546 1.00 98.25 211 VAL A O 1
ATOM 1664 N N . ILE A 1 212 ? 20.459 -4.446 -17.501 1.00 98.50 212 ILE A N 1
ATOM 1665 C CA . ILE A 1 212 ? 20.172 -5.710 -18.196 1.00 98.50 212 ILE A CA 1
ATOM 1666 C C . ILE A 1 212 ? 20.860 -6.888 -17.494 1.00 98.50 212 ILE A C 1
ATOM 1668 O O . ILE A 1 212 ? 20.217 -7.918 -17.275 1.00 98.50 212 ILE A O 1
ATOM 1672 N N . ASP A 1 213 ? 22.120 -6.731 -17.088 1.00 98.50 213 ASP A N 1
ATOM 1673 C CA . ASP A 1 213 ? 22.874 -7.765 -16.377 1.00 98.50 213 ASP A CA 1
ATOM 1674 C C . ASP A 1 213 ? 22.245 -8.120 -15.027 1.00 98.50 213 ASP A C 1
ATOM 1676 O O . ASP A 1 213 ? 22.158 -9.297 -14.680 1.00 98.50 213 ASP A O 1
ATOM 1680 N N . GLU A 1 214 ? 21.741 -7.142 -14.271 1.00 98.31 214 GLU A N 1
ATOM 1681 C CA . GLU A 1 214 ? 21.027 -7.417 -13.018 1.00 98.31 214 GLU A CA 1
ATOM 1682 C C . GLU A 1 214 ? 19.730 -8.210 -13.255 1.00 98.31 214 GLU A C 1
ATOM 1684 O O . GLU A 1 214 ? 19.428 -9.147 -12.511 1.00 98.31 214 GLU A O 1
ATOM 1689 N N . ILE A 1 215 ? 18.982 -7.903 -14.323 1.00 98.12 215 ILE A N 1
ATOM 1690 C CA . ILE A 1 215 ? 17.783 -8.673 -14.691 1.00 98.12 215 ILE A CA 1
ATOM 1691 C C . ILE A 1 215 ? 18.153 -10.086 -15.155 1.00 98.12 215 ILE A C 1
ATOM 1693 O O . ILE A 1 215 ? 17.465 -11.039 -14.783 1.00 98.12 215 ILE A O 1
ATOM 1697 N N . LEU A 1 216 ? 19.239 -10.257 -15.913 1.00 98.00 216 LEU A N 1
ATOM 1698 C CA . LEU A 1 216 ? 19.756 -11.576 -16.292 1.00 98.00 216 LEU A CA 1
ATOM 1699 C C . LEU A 1 216 ? 20.131 -12.405 -15.057 1.00 98.00 216 LEU A C 1
ATOM 1701 O O . LEU A 1 216 ? 19.667 -13.538 -14.927 1.00 98.00 216 LEU A O 1
ATOM 1705 N N . LYS A 1 217 ? 20.893 -11.825 -14.120 1.00 98.38 217 LYS A N 1
ATOM 1706 C CA . LYS A 1 217 ? 21.288 -12.477 -12.859 1.00 98.38 217 LYS A CA 1
ATOM 1707 C C . LYS A 1 217 ? 20.089 -12.875 -11.999 1.00 98.38 217 LYS A C 1
ATOM 1709 O O . LYS A 1 217 ? 20.140 -13.901 -11.333 1.00 98.38 217 LYS A O 1
ATOM 1714 N N . SER A 1 218 ? 19.003 -12.097 -12.029 1.00 97.50 218 SER A N 1
ATOM 1715 C CA . SER A 1 218 ? 17.781 -12.412 -11.273 1.00 97.50 218 SER A CA 1
ATOM 1716 C C . SER A 1 218 ? 17.054 -13.674 -11.759 1.00 97.50 218 SER A C 1
ATOM 1718 O O . SER A 1 218 ? 16.197 -14.198 -11.049 1.00 97.50 218 SER A O 1
ATOM 1720 N N . GLY A 1 219 ? 17.332 -14.133 -12.985 1.00 97.75 219 GLY A N 1
ATOM 1721 C CA . GLY A 1 219 ? 16.615 -15.250 -13.599 1.00 97.75 219 GLY A CA 1
ATOM 1722 C C . GLY A 1 219 ? 15.145 -14.947 -13.915 1.00 97.75 219 GLY A C 1
ATOM 1723 O O . GLY A 1 219 ? 14.351 -15.875 -14.080 1.00 97.75 219 GLY A O 1
ATOM 1724 N N . LEU A 1 220 ? 14.747 -13.668 -13.990 1.00 98.00 220 LEU A N 1
ATOM 1725 C CA . LEU A 1 220 ? 13.367 -13.285 -14.284 1.00 98.00 220 LEU A CA 1
ATOM 1726 C C . LEU A 1 220 ? 12.922 -13.822 -15.653 1.00 98.00 220 LEU A C 1
ATOM 1728 O O . LEU A 1 220 ? 13.583 -13.638 -16.677 1.00 98.00 220 LEU A O 1
ATOM 1732 N N . ARG A 1 221 ? 11.744 -14.446 -15.665 1.00 98.12 221 ARG A N 1
ATOM 1733 C CA . ARG A 1 221 ? 11.082 -14.982 -16.859 1.00 98.12 221 ARG A CA 1
ATOM 1734 C C . ARG A 1 221 ? 9.767 -14.249 -17.104 1.00 98.12 221 ARG A C 1
ATOM 1736 O O . ARG A 1 221 ? 9.142 -13.767 -16.156 1.00 98.12 221 ARG A O 1
ATOM 1743 N N . GLY A 1 222 ? 9.333 -14.206 -18.362 1.00 96.75 222 GLY A N 1
ATOM 1744 C CA . GLY A 1 222 ? 8.041 -13.649 -18.755 1.00 96.75 222 GLY A CA 1
ATOM 1745 C C . GLY A 1 222 ? 6.887 -14.307 -17.995 1.00 96.75 222 GLY A C 1
ATOM 1746 O O . GLY A 1 222 ? 6.797 -15.531 -17.939 1.00 96.75 222 GLY A O 1
ATOM 1747 N N . ARG A 1 223 ? 6.018 -13.487 -17.395 1.00 94.88 223 ARG A N 1
ATOM 1748 C CA . ARG A 1 223 ? 4.912 -13.947 -16.536 1.00 94.88 223 ARG A CA 1
ATOM 1749 C C . ARG A 1 223 ? 3.563 -14.081 -17.247 1.00 94.88 223 ARG A C 1
ATOM 1751 O O . ARG A 1 223 ? 2.628 -14.554 -16.626 1.00 94.88 223 ARG A O 1
ATOM 1758 N N . GLY A 1 224 ? 3.486 -13.750 -18.536 1.00 91.12 224 GLY A N 1
ATOM 1759 C CA . GLY A 1 224 ? 2.302 -13.977 -19.378 1.00 91.12 224 GLY A CA 1
ATOM 1760 C C . GLY A 1 224 ? 2.274 -15.361 -20.041 1.00 91.12 224 GLY A C 1
ATOM 1761 O O . GLY A 1 224 ? 1.952 -15.459 -21.214 1.00 91.12 224 GLY A O 1
ATOM 1762 N N . GLY A 1 225 ? 2.743 -16.413 -19.363 1.00 90.62 225 GLY A N 1
ATOM 1763 C CA . GLY A 1 225 ? 2.699 -17.795 -19.870 1.00 90.62 225 GLY A CA 1
ATOM 1764 C C . GLY A 1 225 ? 3.989 -18.297 -20.531 1.00 90.62 225 GLY A C 1
ATOM 1765 O O . GLY A 1 225 ? 4.595 -19.241 -20.034 1.00 90.62 225 GLY A O 1
ATOM 1766 N N . ALA A 1 226 ? 4.472 -17.651 -21.600 1.00 92.62 226 ALA A N 1
ATOM 1767 C CA . ALA A 1 226 ? 5.573 -18.186 -22.427 1.00 92.62 226 ALA A CA 1
ATOM 1768 C C . ALA A 1 226 ? 6.919 -18.387 -21.694 1.00 92.62 226 ALA A C 1
ATOM 1770 O O . ALA A 1 226 ? 7.787 -19.125 -22.158 1.00 92.62 226 ALA A O 1
ATOM 1771 N N . GLY A 1 227 ? 7.142 -17.705 -20.565 1.00 95.94 227 GLY A N 1
ATOM 1772 C CA . GLY A 1 227 ? 8.315 -17.951 -19.724 1.00 95.94 227 GLY A CA 1
ATOM 1773 C C . GLY A 1 227 ? 9.667 -17.635 -20.376 1.00 95.94 227 GLY A C 1
ATOM 1774 O O . GLY A 1 227 ? 10.686 -18.153 -19.918 1.00 95.94 227 GLY A O 1
ATOM 1775 N N . PHE A 1 228 ? 9.721 -16.812 -21.426 1.00 98.00 228 PHE A N 1
ATOM 1776 C CA . PHE A 1 228 ? 10.989 -16.416 -22.047 1.00 98.00 228 PHE A CA 1
ATOM 1777 C C . PHE A 1 228 ? 11.839 -15.574 -21.069 1.00 98.00 228 PHE A C 1
ATOM 1779 O O . PHE A 1 228 ? 11.268 -14.726 -20.375 1.00 98.00 228 PHE A O 1
ATOM 1786 N N . PRO A 1 229 ? 13.170 -15.770 -20.969 1.00 98.31 229 PRO A N 1
ATOM 1787 C CA . PRO A 1 229 ? 14.016 -14.989 -20.063 1.00 98.31 229 PRO A CA 1
ATOM 1788 C C . PRO A 1 229 ? 13.972 -13.484 -20.368 1.00 98.31 229 PRO A C 1
ATOM 1790 O O . PRO A 1 229 ? 14.343 -13.040 -21.457 1.00 98.31 229 PRO A O 1
ATOM 1793 N N . THR A 1 230 ? 13.543 -12.681 -19.393 1.00 98.31 230 THR A N 1
ATOM 1794 C CA . THR A 1 230 ? 13.293 -11.243 -19.579 1.00 98.31 230 THR A CA 1
ATOM 1795 C C . THR A 1 230 ? 14.575 -10.486 -19.921 1.00 98.31 230 THR A C 1
ATOM 1797 O O . THR A 1 230 ? 14.577 -9.681 -20.849 1.00 98.31 230 THR A O 1
ATOM 1800 N N . GLY A 1 231 ? 15.684 -10.789 -19.238 1.00 98.19 231 GLY A N 1
ATOM 1801 C CA . GLY A 1 231 ? 16.972 -10.137 -19.495 1.00 98.19 231 GLY A CA 1
ATOM 1802 C C . GLY A 1 231 ? 17.517 -10.407 -20.903 1.00 98.19 231 GLY A C 1
ATOM 1803 O O . GLY A 1 231 ? 18.068 -9.507 -21.531 1.00 98.19 231 GLY A O 1
ATOM 1804 N N . ILE A 1 232 ? 17.286 -11.609 -21.453 1.00 98.38 232 ILE A N 1
ATOM 1805 C CA . ILE A 1 232 ? 17.676 -11.936 -22.835 1.00 98.38 232 ILE A CA 1
ATOM 1806 C C . ILE A 1 232 ? 16.851 -11.105 -23.819 1.00 98.38 232 ILE A C 1
ATOM 1808 O O . ILE A 1 232 ? 17.414 -10.521 -24.742 1.00 98.38 232 ILE A O 1
ATOM 1812 N N . LYS A 1 233 ? 15.532 -11.000 -23.596 1.00 98.19 233 LYS A N 1
ATOM 1813 C CA . LYS A 1 233 ? 14.649 -10.170 -24.427 1.00 98.19 233 LYS A CA 1
ATOM 1814 C C . LYS A 1 233 ? 15.129 -8.716 -24.452 1.00 98.19 233 LYS A C 1
ATOM 1816 O O . LYS A 1 233 ? 15.227 -8.129 -25.523 1.00 98.19 233 LYS A O 1
ATOM 1821 N N . TRP A 1 234 ? 15.470 -8.158 -23.289 1.00 98.31 234 TRP A N 1
ATOM 1822 C CA . TRP A 1 234 ? 15.968 -6.783 -23.180 1.00 98.31 234 TRP A CA 1
ATOM 1823 C C . TRP A 1 234 ? 17.308 -6.586 -23.888 1.00 98.31 234 TRP A C 1
ATOM 1825 O O . TRP A 1 234 ? 17.467 -5.598 -24.603 1.00 98.31 234 TRP A O 1
ATOM 1835 N N . ARG A 1 235 ? 18.244 -7.534 -23.750 1.00 98.38 235 ARG A N 1
ATOM 1836 C CA . ARG A 1 235 ? 19.536 -7.497 -24.447 1.00 98.38 235 ARG A CA 1
ATOM 1837 C C . ARG A 1 235 ? 19.363 -7.473 -25.967 1.00 98.38 235 ARG A C 1
ATOM 1839 O O . ARG A 1 235 ? 19.885 -6.569 -26.609 1.00 98.38 235 ARG A O 1
ATOM 1846 N N . ILE A 1 236 ? 18.549 -8.377 -26.519 1.00 97.88 236 ILE A N 1
ATOM 1847 C CA . ILE A 1 236 ? 18.275 -8.437 -27.968 1.00 97.88 236 ILE A CA 1
ATOM 1848 C C . ILE A 1 236 ? 17.701 -7.105 -28.468 1.00 97.88 236 ILE A C 1
ATOM 1850 O O . ILE A 1 236 ? 18.145 -6.581 -29.489 1.00 97.88 236 ILE A O 1
ATOM 1854 N N . THR A 1 237 ? 16.736 -6.525 -27.743 1.00 97.31 237 THR A N 1
ATOM 1855 C CA . THR A 1 237 ? 16.158 -5.215 -28.083 1.00 97.31 237 THR A CA 1
ATOM 1856 C C . THR A 1 237 ? 17.189 -4.086 -27.985 1.00 97.31 237 THR A C 1
ATOM 1858 O O . THR A 1 237 ? 17.203 -3.183 -28.825 1.00 97.31 237 THR A O 1
ATOM 1861 N N . ARG A 1 238 ? 18.075 -4.107 -26.983 1.00 96.31 238 ARG A N 1
ATOM 1862 C CA . ARG A 1 238 ? 19.142 -3.109 -26.819 1.00 96.31 238 ARG A CA 1
ATOM 1863 C C . ARG A 1 238 ? 20.156 -3.160 -27.964 1.00 96.31 238 ARG A C 1
ATOM 1865 O O . ARG A 1 238 ? 20.544 -2.092 -28.424 1.00 96.31 238 ARG A O 1
ATOM 1872 N N . GLU A 1 239 ? 20.506 -4.350 -28.444 1.00 96.81 239 GLU A N 1
ATOM 1873 C CA . GLU A 1 239 ? 21.469 -4.575 -29.535 1.00 96.81 239 GLU A CA 1
ATOM 1874 C C . GLU A 1 239 ? 20.965 -4.109 -30.915 1.00 96.81 239 GLU A C 1
ATOM 1876 O O . GLU A 1 239 ? 21.776 -3.846 -31.803 1.00 96.81 239 GLU A O 1
ATOM 1881 N N . GLN A 1 240 ? 19.648 -3.948 -31.105 1.00 97.44 240 GLN A N 1
ATOM 1882 C CA . GLN A 1 240 ? 19.105 -3.393 -32.352 1.00 97.44 240 GLN A CA 1
ATOM 1883 C C . GLN A 1 240 ? 19.537 -1.934 -32.553 1.00 97.44 240 GLN A C 1
ATOM 1885 O O . GLN A 1 240 ? 19.495 -1.137 -31.612 1.00 97.44 240 GLN A O 1
ATOM 1890 N N . LYS A 1 241 ? 19.921 -1.573 -33.783 1.00 96.69 241 LYS A N 1
ATOM 1891 C CA . LYS A 1 241 ? 20.410 -0.224 -34.124 1.00 96.69 241 LYS A CA 1
ATOM 1892 C C . LYS A 1 241 ? 19.287 0.786 -34.362 1.00 96.69 241 LYS A C 1
ATOM 1894 O O . LYS A 1 241 ? 19.496 1.976 -34.140 1.00 96.69 241 LYS A O 1
ATOM 1899 N N . ASP A 1 242 ? 18.120 0.313 -34.791 1.00 96.75 242 ASP A N 1
ATOM 1900 C CA . ASP A 1 242 ? 17.018 1.180 -35.198 1.00 96.75 242 ASP A CA 1
ATOM 1901 C C . ASP A 1 242 ? 16.380 1.912 -34.013 1.00 96.75 242 ASP A C 1
ATOM 1903 O O . ASP A 1 242 ? 16.311 1.415 -32.880 1.00 96.75 242 ASP A O 1
ATOM 1907 N N . THR A 1 243 ? 15.909 3.124 -34.300 1.00 95.56 243 THR A N 1
ATOM 1908 C CA . THR A 1 243 ? 15.194 3.994 -33.367 1.00 95.56 243 THR A CA 1
ATOM 1909 C C . THR A 1 243 ? 13.942 4.558 -34.047 1.00 95.56 243 THR A C 1
ATOM 1911 O O . THR A 1 243 ? 13.940 4.700 -35.272 1.00 95.56 243 THR A O 1
ATOM 1914 N N . PRO A 1 244 ? 12.874 4.882 -33.292 1.00 96.25 244 PRO A N 1
ATOM 1915 C CA . PRO A 1 244 ? 12.728 4.790 -31.831 1.00 96.25 244 PRO A CA 1
ATOM 1916 C C . PRO A 1 244 ? 12.530 3.355 -31.306 1.00 96.25 244 PRO A C 1
ATOM 1918 O O . PRO A 1 244 ? 12.143 2.450 -32.039 1.00 96.25 244 PRO A O 1
ATOM 1921 N N . LYS A 1 245 ? 12.791 3.151 -30.007 1.00 96.69 245 LYS A N 1
ATOM 1922 C CA . LYS A 1 245 ? 12.504 1.896 -29.287 1.00 96.69 245 LYS A CA 1
ATOM 1923 C C . LYS A 1 245 ? 11.311 2.093 -28.360 1.00 96.69 245 LYS A C 1
ATOM 1925 O O . LYS A 1 245 ? 11.145 3.171 -27.797 1.00 96.69 245 LYS A O 1
ATOM 1930 N N . TYR A 1 246 ? 10.532 1.035 -28.158 1.00 97.44 246 TYR A N 1
ATOM 1931 C CA . TYR A 1 246 ? 9.298 1.082 -27.377 1.00 97.44 246 TYR A CA 1
ATOM 1932 C C . TYR A 1 246 ? 9.304 0.065 -26.238 1.00 97.44 246 TYR A C 1
ATOM 1934 O O . TYR A 1 246 ? 9.845 -1.035 -26.366 1.00 97.44 246 TYR A O 1
ATOM 1942 N N . VAL A 1 247 ? 8.646 0.430 -25.137 1.00 96.25 247 VAL A N 1
ATOM 1943 C CA . VAL A 1 247 ? 8.285 -0.476 -24.044 1.00 96.25 247 VAL A CA 1
ATOM 1944 C C . VAL A 1 247 ? 6.770 -0.610 -24.057 1.00 96.25 247 VAL A C 1
ATOM 1946 O O . VAL A 1 247 ? 6.060 0.384 -23.956 1.00 96.25 247 VAL A O 1
ATOM 1949 N N . VAL A 1 248 ? 6.280 -1.838 -24.202 1.00 97.12 248 VAL A N 1
ATOM 1950 C CA . VAL A 1 248 ? 4.846 -2.139 -24.212 1.00 97.12 248 VAL A CA 1
ATOM 1951 C C . VAL A 1 248 ? 4.541 -3.038 -23.023 1.00 97.12 248 VAL A C 1
ATOM 1953 O O . VAL A 1 248 ? 5.046 -4.162 -22.941 1.00 97.12 248 VAL A O 1
ATOM 1956 N N . ALA A 1 249 ? 3.726 -2.538 -22.098 1.00 95.50 249 ALA A N 1
ATOM 1957 C CA . ALA A 1 249 ? 3.158 -3.334 -21.022 1.00 95.50 249 ALA A CA 1
ATOM 1958 C C . ALA A 1 249 ? 1.871 -3.993 -21.533 1.00 95.50 249 ALA A C 1
ATOM 1960 O O . ALA A 1 249 ? 0.881 -3.311 -21.780 1.00 95.50 249 ALA A O 1
ATOM 1961 N N . ASN A 1 250 ? 1.891 -5.314 -21.719 1.00 95.06 250 ASN A N 1
ATOM 1962 C CA . ASN A 1 250 ? 0.676 -6.048 -22.055 1.00 95.06 250 ASN A CA 1
ATOM 1963 C C . ASN A 1 250 ? -0.156 -6.265 -20.782 1.00 95.06 250 ASN A C 1
ATOM 1965 O O . ASN A 1 250 ? 0.245 -7.046 -19.916 1.00 95.06 250 ASN A O 1
ATOM 1969 N N . ALA A 1 251 ? -1.280 -5.558 -20.685 1.00 94.38 251 ALA A N 1
ATOM 1970 C CA . ALA A 1 251 ? -2.254 -5.676 -19.603 1.00 94.38 251 ALA A CA 1
ATOM 1971 C C . ALA A 1 251 ? -3.522 -6.448 -20.018 1.00 94.38 251 ALA A C 1
ATOM 1973 O O . ALA A 1 251 ? -4.474 -6.490 -19.244 1.00 94.38 251 ALA A O 1
ATOM 1974 N N . ASP A 1 252 ? -3.530 -7.058 -21.207 1.00 93.69 252 ASP A N 1
ATOM 1975 C CA . ASP A 1 252 ? -4.618 -7.915 -21.676 1.00 93.69 252 ASP A CA 1
ATOM 1976 C C . ASP A 1 252 ? -4.619 -9.227 -20.872 1.00 93.69 252 ASP A C 1
ATOM 1978 O O . ASP A 1 252 ? -3.833 -10.145 -21.111 1.00 93.69 252 ASP A O 1
ATOM 1982 N N . GLU A 1 253 ? -5.441 -9.256 -19.822 1.00 92.25 253 GLU A N 1
ATOM 1983 C CA . GLU A 1 253 ? -5.617 -10.361 -18.875 1.00 92.25 253 GLU A CA 1
ATOM 1984 C C . GLU A 1 253 ? -6.878 -11.161 -19.236 1.00 92.25 253 GLU A C 1
ATOM 1986 O O . GLU A 1 253 ? -7.848 -11.206 -18.486 1.00 92.25 253 GLU A O 1
ATOM 1991 N N . GLY A 1 254 ? -6.888 -11.746 -20.436 1.00 91.50 254 GLY A N 1
ATOM 1992 C CA . GLY A 1 254 ? -8.071 -12.419 -20.989 1.00 91.50 254 GLY A CA 1
ATOM 1993 C C . GLY A 1 254 ? -8.352 -13.828 -20.445 1.00 91.50 254 GLY A C 1
ATOM 1994 O O . GLY A 1 254 ? -9.420 -14.377 -20.711 1.00 91.50 254 GLY A O 1
ATOM 1995 N N . ASP A 1 255 ? -7.417 -14.431 -19.705 1.00 92.69 255 ASP A N 1
ATOM 1996 C CA . ASP A 1 255 ? -7.554 -15.801 -19.200 1.00 92.69 255 ASP A CA 1
ATOM 1997 C C . ASP A 1 255 ? -8.584 -15.881 -18.050 1.00 92.69 255 ASP A C 1
ATOM 1999 O O . ASP A 1 255 ? -8.452 -15.164 -17.052 1.00 92.69 255 ASP A O 1
ATOM 2003 N N . PRO A 1 256 ? -9.586 -16.783 -18.108 1.00 91.38 256 PRO A N 1
ATOM 2004 C CA . PRO A 1 256 ? -10.551 -16.948 -17.025 1.00 91.38 256 PRO A CA 1
ATOM 2005 C C . PRO A 1 256 ? -9.881 -17.245 -15.677 1.00 91.38 256 PRO A C 1
ATOM 2007 O O . PRO A 1 256 ? -9.072 -18.163 -15.551 1.00 91.38 256 PRO A O 1
ATOM 2010 N N . GLY A 1 257 ? -10.248 -16.476 -14.650 1.00 89.56 257 GLY A N 1
ATOM 2011 C CA . GLY A 1 257 ? -9.685 -16.600 -13.302 1.00 89.56 257 GLY A CA 1
ATOM 2012 C C . GLY A 1 257 ? -8.360 -15.859 -13.089 1.00 89.56 257 GLY A C 1
ATOM 2013 O O . GLY A 1 257 ? -7.878 -15.819 -11.956 1.00 89.56 257 GLY A O 1
ATOM 2014 N N . ALA A 1 258 ? -7.783 -15.237 -14.122 1.00 93.12 258 ALA A N 1
ATOM 2015 C CA . ALA A 1 258 ? -6.669 -14.312 -13.962 1.00 93.12 258 ALA A CA 1
ATOM 2016 C C . ALA A 1 258 ? -7.180 -12.929 -13.523 1.00 93.12 258 ALA A C 1
ATOM 2018 O O . ALA A 1 258 ? -8.124 -12.381 -14.082 1.00 93.12 258 ALA A O 1
ATOM 2019 N N . PHE A 1 259 ? -6.561 -12.373 -12.484 1.00 94.25 259 PHE A N 1
ATOM 2020 C CA . PHE A 1 259 ? -6.848 -11.022 -11.983 1.00 94.25 259 PHE A CA 1
ATOM 2021 C C . PHE A 1 259 ? -5.598 -10.345 -11.405 1.00 94.25 259 PHE A C 1
ATOM 2023 O O . PHE A 1 259 ? -5.683 -9.341 -10.697 1.00 94.25 259 PHE A O 1
ATOM 2030 N N . MET A 1 260 ? -4.415 -10.923 -11.624 1.00 93.06 260 MET A N 1
ATOM 2031 C CA . MET A 1 260 ? -3.182 -10.456 -11.006 1.00 93.06 260 MET A CA 1
ATOM 2032 C C . MET A 1 260 ? -2.689 -9.143 -11.622 1.00 93.06 260 MET A C 1
ATOM 2034 O O . MET A 1 260 ? -2.035 -8.366 -10.925 1.00 93.06 260 MET A O 1
ATOM 2038 N N . ASN A 1 261 ? -2.932 -8.896 -12.911 1.00 95.00 261 ASN A N 1
ATOM 2039 C CA . ASN A 1 261 ? -2.675 -7.618 -13.572 1.00 95.00 261 ASN A CA 1
ATOM 2040 C C . ASN A 1 261 ? -3.674 -6.575 -13.076 1.00 95.00 261 ASN A C 1
ATOM 2042 O O . ASN A 1 261 ? -3.227 -5.529 -12.608 1.00 95.00 261 ASN A O 1
ATOM 2046 N N . ARG A 1 262 ? -4.978 -6.893 -13.080 1.00 95.62 262 ARG A N 1
ATOM 2047 C CA . ARG A 1 262 ? -6.034 -6.029 -12.530 1.00 95.62 262 ARG A CA 1
ATOM 2048 C C . ARG A 1 262 ? -5.724 -5.601 -11.096 1.00 95.62 262 ARG A C 1
ATOM 2050 O O . ARG A 1 262 ? -5.646 -4.410 -10.818 1.00 95.62 262 ARG A O 1
ATOM 2057 N N . LEU A 1 263 ? -5.441 -6.560 -10.208 1.00 95.56 263 LEU A N 1
ATOM 2058 C CA . LEU A 1 263 ? -5.085 -6.302 -8.809 1.00 95.56 263 LEU A CA 1
ATOM 2059 C C . LEU A 1 263 ? -3.929 -5.303 -8.696 1.00 95.56 263 LEU A C 1
ATOM 2061 O O . LEU A 1 263 ? -3.992 -4.374 -7.900 1.00 95.56 263 LEU A O 1
ATOM 2065 N N . ARG A 1 264 ? -2.867 -5.473 -9.491 1.00 94.88 264 ARG A N 1
ATOM 2066 C CA . ARG A 1 264 ? -1.699 -4.580 -9.451 1.00 94.88 264 ARG A CA 1
ATOM 2067 C C . ARG A 1 264 ? -2.003 -3.198 -10.013 1.00 94.88 264 ARG A C 1
ATOM 2069 O O . ARG A 1 264 ? -1.604 -2.219 -9.397 1.00 94.88 264 ARG A O 1
ATOM 2076 N N . ALA A 1 265 ? -2.697 -3.120 -11.143 1.00 96.12 265 ALA A N 1
ATOM 2077 C CA . ALA A 1 265 ? -3.048 -1.852 -11.770 1.00 96.12 265 ALA A CA 1
ATOM 2078 C C . ALA A 1 265 ? -3.972 -1.014 -10.876 1.00 96.12 265 ALA A C 1
ATOM 2080 O O . ALA A 1 265 ? -3.782 0.190 -10.768 1.00 96.12 265 ALA A O 1
ATOM 2081 N N . GLU A 1 266 ? -4.916 -1.654 -10.187 1.00 97.06 266 GLU A N 1
ATOM 2082 C CA . GLU A 1 266 ? -5.847 -0.966 -9.291 1.00 97.06 266 GLU A CA 1
ATOM 2083 C C . GLU A 1 266 ? -5.248 -0.676 -7.908 1.00 97.06 266 GLU A C 1
ATOM 2085 O O . GLU A 1 266 ? -5.633 0.299 -7.277 1.00 97.06 266 GLU A O 1
ATOM 2090 N N . SER A 1 267 ? -4.325 -1.509 -7.409 1.00 96.81 267 SER A N 1
ATOM 2091 C CA . SER A 1 267 ? -3.858 -1.428 -6.011 1.00 96.81 267 SER A CA 1
ATOM 2092 C C . SER A 1 267 ? -2.442 -0.883 -5.816 1.00 96.81 267 SER A C 1
ATOM 2094 O O . SER A 1 267 ? -2.106 -0.497 -4.700 1.00 96.81 267 SER A O 1
ATOM 2096 N N . ASP A 1 268 ? -1.586 -0.911 -6.839 1.00 97.00 268 ASP A N 1
ATOM 2097 C CA . ASP A 1 268 ? -0.189 -0.444 -6.781 1.00 97.00 268 ASP A CA 1
ATOM 2098 C C . ASP A 1 268 ? 0.290 0.049 -8.172 1.00 97.00 268 ASP A C 1
ATOM 2100 O O . ASP A 1 268 ? 1.289 -0.455 -8.702 1.00 97.00 268 ASP A O 1
ATOM 2104 N N . PRO A 1 269 ? -0.419 1.005 -8.816 1.00 96.88 269 PRO A N 1
ATOM 2105 C CA . PRO A 1 269 ? -0.160 1.406 -10.205 1.00 96.88 269 PRO A CA 1
ATOM 2106 C C . PRO A 1 269 ? 1.249 1.972 -10.419 1.00 96.88 269 PRO A C 1
ATOM 2108 O O . PRO A 1 269 ? 1.889 1.674 -11.427 1.00 96.88 269 PRO A O 1
ATOM 2111 N N . PHE A 1 270 ? 1.786 2.715 -9.445 1.00 96.88 270 PHE A N 1
ATOM 2112 C CA . PHE A 1 270 ? 3.144 3.277 -9.493 1.00 96.88 270 PHE A CA 1
ATOM 2113 C C . PHE A 1 270 ? 4.260 2.225 -9.507 1.00 96.88 270 PHE A C 1
ATOM 2115 O O . PHE A 1 270 ? 5.430 2.560 -9.661 1.00 96.88 270 PHE A O 1
ATOM 2122 N N . ARG A 1 271 ? 3.937 0.946 -9.304 1.00 94.62 271 ARG A N 1
ATOM 2123 C CA . ARG A 1 271 ? 4.888 -0.152 -9.492 1.00 94.62 271 ARG A CA 1
ATOM 2124 C C . ARG A 1 271 ? 5.029 -0.570 -10.950 1.00 94.62 271 ARG A C 1
ATOM 2126 O O . ARG A 1 271 ? 6.043 -1.162 -11.320 1.00 94.62 271 ARG A O 1
ATOM 2133 N N . ILE A 1 272 ? 3.988 -0.339 -11.743 1.00 94.81 272 ILE A N 1
ATOM 2134 C CA . ILE A 1 272 ? 3.978 -0.607 -13.182 1.00 94.81 272 ILE A CA 1
ATOM 2135 C C . ILE A 1 272 ? 4.688 0.532 -13.924 1.00 94.81 272 ILE A C 1
ATOM 2137 O O . ILE A 1 272 ? 5.373 0.265 -14.910 1.00 94.81 272 ILE A O 1
ATOM 2141 N N . ILE A 1 273 ? 4.525 1.763 -13.425 1.00 94.06 273 ILE A N 1
ATOM 2142 C CA . ILE A 1 273 ? 5.146 3.004 -13.917 1.00 94.06 273 ILE A CA 1
ATOM 2143 C C . ILE A 1 273 ? 6.596 3.109 -13.435 1.00 94.06 273 ILE A C 1
ATOM 2145 O O . ILE A 1 273 ? 7.490 3.256 -14.294 1.00 94.06 273 ILE A O 1
#

Sequence (273 aa):
MSWTLLDKCCEKCTHSLDNPCPDYIECRVNGPLCHSDEKCKELRKKRLEEIQYGAEGAKIKIPLSSCTLASGAENIYEAVKDYVEKNGLKISISISGCFGLDFLDPWIEFAAKGMPTAIYANVKPKDIPRLIKEYFEEHDVSSAYALKNKTGKAKGEDKVPLLDELDVWKKQYRWVSRNCGVVNPESLEEYIAAGGYRGLSRSLKMSPEQVIDEILKSGLRGRGGAGFPTGIKWRITREQKDTPKYVVANADEGDPGAFMNRLRAESDPFRII

Secondary structure (DSSP, 8-state):
----TTS-SSTT----SSS--TTHHHHHHH--SS---HHHHHHHHHHHHHHHH-TTSEEEEEE-SHHHHHTTHHHHHHHHHHHHHHTT---EEEEE---S-GGG-S-EEEEETTSPPEEE-S--GGGHHHHHIIIIIS-B-TT-SEES---S-SBTTTTSPBGGGSHHHHT---TTTTTTTTS-TT-HHHHHHTTTTHHHHHHTTS-HHHHHHHHHHTT-B-TTTT--BHHHHHHHHHH---S-----------STT--HHHHHHHH-GGGT-

Foldseek 3Di:
DDDALQDDLDPLDPDDPVRHDLCSLVCLQPHNPSDDDVSRRVSSVLNLQCQQQNNVQKEKEWEDAPLLVVLPSVLQLVLLVCVCVVVVHPHHYYYFHALPPSQQHRKMWIGGVLAFIFIHGPDDSVCNVVVCCCCVPVQARLRGQATCDDNVPGHNSVVHHHPCPDPVRVPDDCPLCPQGVPDRQPDPRRCSNVVFCVVVSVVVVDDLVVVLVVQQVVQDFDPPPPRHRPSVVSVVQVPDPDDDDDDDDDLPQPDPPDCPSSSCCRGHVSSVD

Mean predicted aligned error: 3.81 Å

Solvent-accessible surface area (backbone atoms only — not comparable to full-atom values): 15615 Å² total; per-residue (Å²): 134,84,90,54,75,86,50,74,79,48,89,84,48,76,59,42,91,96,46,65,48,80,55,51,61,60,24,57,66,78,29,60,79,85,54,90,56,63,69,42,36,49,52,45,53,50,51,52,47,29,71,66,13,17,88,71,34,23,22,40,37,36,33,64,26,76,69,28,43,75,55,45,24,59,56,40,49,51,44,48,50,53,52,34,61,78,68,68,50,74,58,35,79,48,53,17,6,46,70,83,57,74,91,36,42,19,43,40,36,41,29,32,75,79,46,45,35,33,31,36,53,65,60,50,54,86,47,47,69,57,53,50,43,34,46,78,73,66,37,33,44,63,83,32,66,23,21,79,48,85,64,90,68,43,44,42,55,90,77,37,50,43,46,68,70,36,76,89,41,56,79,58,83,54,81,88,52,61,47,28,45,70,24,34,42,88,36,68,60,46,37,41,67,74,56,42,61,50,67,54,48,53,47,74,77,44,54,72,66,58,49,37,50,54,38,46,73,67,64,45,47,41,84,86,74,81,48,52,52,44,23,59,54,52,47,58,61,65,70,49,86,75,76,88,82,85,86,82,84,85,75,85,66,80,54,89,91,58,51,71,60,58,49,38,58,52,4,38,33,75,76,79,106